Protein AF-C4R3U8-F1 (afdb_monomer_lite)

Radius of gyration: 67.61 Å; chains: 1; bounding box: 142×68×161 Å

pLDDT: mean 70.87, std 18.71, range [30.61, 97.06]

Structure (mmCIF, N/CA/C/O backbone):
data_AF-C4R3U8-F1
#
_entry.id   AF-C4R3U8-F1
#
loop_
_atom_site.group_PDB
_atom_site.id
_atom_site.type_symbol
_atom_site.label_atom_id
_atom_site.label_alt_id
_atom_site.label_comp_id
_atom_site.label_asym_id
_atom_site.label_entity_id
_atom_site.label_seq_id
_atom_site.pdbx_PDB_ins_code
_atom_site.Cartn_x
_atom_site.Cartn_y
_atom_site.Cartn_z
_atom_site.occupancy
_atom_site.B_iso_or_equiv
_atom_site.auth_seq_id
_atom_site.auth_comp_id
_atom_site.auth_asym_id
_atom_site.auth_atom_id
_atom_site.pdbx_PDB_model_num
ATOM 1 N N . MET A 1 1 ? 62.841 -43.509 -71.699 1.00 41.62 1 MET A N 1
ATOM 2 C CA . MET A 1 1 ? 63.992 -44.029 -70.934 1.00 41.62 1 MET A CA 1
ATOM 3 C C . MET A 1 1 ? 65.159 -44.192 -71.888 1.00 41.62 1 MET A C 1
ATOM 5 O O . MET A 1 1 ? 65.120 -45.089 -72.716 1.00 41.62 1 MET A O 1
ATOM 9 N N . ALA A 1 2 ? 66.148 -43.309 -71.801 1.00 34.25 2 ALA A N 1
ATOM 10 C CA . ALA A 1 2 ? 67.485 -43.534 -72.336 1.00 34.25 2 ALA A CA 1
ATOM 11 C C . ALA A 1 2 ? 68.448 -42.704 -71.480 1.00 34.25 2 ALA A C 1
ATOM 13 O O . ALA A 1 2 ? 68.426 -41.478 -71.495 1.00 34.25 2 ALA A O 1
ATOM 14 N N . THR A 1 3 ? 69.179 -43.416 -70.637 1.00 34.53 3 THR A N 1
ATOM 15 C CA . THR A 1 3 ? 70.306 -42.969 -69.819 1.00 34.53 3 THR A CA 1
ATOM 16 C C . THR A 1 3 ? 71.613 -43.086 -70.606 1.00 34.53 3 THR A C 1
ATOM 18 O O . THR A 1 3 ? 71.672 -43.848 -71.570 1.00 34.53 3 THR A O 1
ATOM 21 N N . THR A 1 4 ? 72.668 -42.469 -70.054 1.00 35.59 4 THR A N 1
ATOM 22 C CA . THR A 1 4 ? 74.114 -42.593 -70.371 1.00 35.59 4 THR A CA 1
ATOM 23 C C . THR A 1 4 ? 74.606 -41.670 -71.496 1.00 35.59 4 THR A C 1
ATOM 25 O O . THR A 1 4 ? 73.905 -41.470 -72.474 1.00 35.59 4 THR A O 1
ATOM 28 N N . SER A 1 5 ? 75.783 -41.044 -71.444 1.00 35.03 5 SER A N 1
ATOM 29 C CA . SER A 1 5 ? 76.881 -41.080 -70.475 1.00 35.03 5 SER A CA 1
ATOM 30 C C . SER A 1 5 ? 77.767 -39.848 -70.689 1.00 35.03 5 SER A C 1
ATOM 32 O O . SER A 1 5 ? 77.961 -39.396 -71.813 1.00 35.03 5 SER A O 1
ATOM 34 N N . SER A 1 6 ? 78.325 -39.349 -69.596 1.00 40.28 6 SER A N 1
ATOM 35 C CA . SER A 1 6 ? 79.373 -38.335 -69.510 1.00 40.28 6 SER A CA 1
ATOM 36 C C . SER A 1 6 ? 80.712 -38.821 -70.070 1.00 40.28 6 SER A C 1
ATOM 38 O O . SER A 1 6 ? 81.136 -39.922 -69.716 1.00 40.28 6 SER A O 1
ATOM 40 N N . VAL A 1 7 ? 81.436 -37.960 -70.791 1.00 39.34 7 VAL A N 1
ATOM 41 C CA . VAL A 1 7 ? 82.908 -37.962 -70.808 1.00 39.34 7 VAL A CA 1
ATOM 42 C C . VAL A 1 7 ? 83.394 -36.511 -70.805 1.00 39.34 7 VAL A C 1
ATOM 44 O O . VAL A 1 7 ? 83.085 -35.742 -71.709 1.00 39.34 7 VAL A O 1
ATOM 47 N N . ASN A 1 8 ? 84.133 -36.167 -69.752 1.00 39.25 8 ASN A N 1
ATOM 48 C CA . ASN A 1 8 ? 84.931 -34.958 -69.613 1.00 39.25 8 ASN A CA 1
ATOM 49 C C . ASN A 1 8 ? 86.355 -35.283 -70.094 1.00 39.25 8 ASN A C 1
ATOM 51 O O . ASN A 1 8 ? 86.907 -36.295 -69.658 1.00 39.25 8 ASN A O 1
ATOM 55 N N . ILE A 1 9 ? 86.934 -34.459 -70.967 1.00 39.69 9 ILE A N 1
ATOM 56 C CA . ILE A 1 9 ? 88.374 -34.454 -71.253 1.00 39.69 9 ILE A CA 1
ATOM 57 C C . ILE A 1 9 ? 88.804 -32.992 -71.323 1.00 39.69 9 ILE A C 1
ATOM 59 O O . ILE A 1 9 ? 88.655 -32.327 -72.346 1.00 39.69 9 ILE A O 1
ATOM 63 N N . ASP A 1 10 ? 89.327 -32.521 -70.197 1.00 36.12 10 ASP A N 1
ATOM 64 C CA . ASP A 1 10 ? 90.256 -31.405 -70.145 1.00 36.12 10 ASP A CA 1
ATOM 65 C C . ASP A 1 10 ? 91.509 -31.697 -70.985 1.00 36.12 10 ASP A C 1
ATOM 67 O O . ASP A 1 10 ? 91.973 -32.834 -71.095 1.00 36.12 10 ASP A O 1
ATOM 71 N N . SER A 1 11 ? 92.118 -30.608 -71.447 1.00 36.16 11 SER A N 1
ATOM 72 C CA . SER A 1 11 ? 93.457 -30.510 -72.029 1.00 36.16 11 SER A CA 1
ATOM 73 C C . SER A 1 11 ? 93.562 -30.830 -73.523 1.00 36.16 11 SER A C 1
ATOM 75 O O . SER A 1 11 ? 93.749 -31.973 -73.935 1.00 36.16 11 SER A O 1
ATOM 77 N N . LEU A 1 12 ? 93.565 -29.773 -74.334 1.00 33.56 12 LEU A N 1
ATOM 78 C CA . LEU A 1 12 ? 94.610 -29.570 -75.335 1.00 33.56 12 LEU A CA 1
ATOM 79 C C . LEU A 1 12 ? 94.581 -28.118 -75.827 1.00 33.56 12 LEU A C 1
ATOM 81 O O . LEU A 1 12 ? 93.551 -27.646 -76.294 1.00 33.56 12 LEU A O 1
ATOM 85 N N . LEU A 1 13 ? 95.761 -27.494 -75.769 1.00 38.50 13 LEU A N 1
ATOM 86 C CA . LEU A 1 13 ? 96.150 -26.189 -76.321 1.00 38.50 13 LEU A CA 1
ATOM 87 C C . LEU A 1 13 ? 95.981 -24.978 -75.389 1.00 38.50 13 LEU A C 1
ATOM 89 O O . LEU A 1 13 ? 95.091 -24.145 -75.524 1.00 38.50 13 LEU A O 1
ATOM 93 N N . ALA A 1 14 ? 96.936 -24.903 -74.458 1.00 38.41 14 ALA A N 1
ATOM 94 C CA . ALA A 1 14 ? 97.577 -23.649 -74.085 1.00 38.41 14 ALA A CA 1
ATOM 95 C C . ALA A 1 14 ? 98.436 -23.107 -75.251 1.00 38.41 14 ALA A C 1
ATOM 97 O O . ALA A 1 14 ? 98.729 -23.840 -76.196 1.00 38.41 14 ALA A O 1
ATOM 98 N N . ASP A 1 15 ? 98.872 -21.860 -75.076 1.00 35.16 15 ASP A N 1
ATOM 99 C CA . ASP A 1 15 ? 99.790 -21.053 -75.890 1.00 35.16 15 ASP A CA 1
ATOM 100 C C . ASP A 1 15 ? 99.149 -20.236 -77.023 1.00 35.16 15 ASP A C 1
ATOM 102 O O . ASP A 1 15 ? 99.144 -20.620 -78.185 1.00 35.16 15 ASP A O 1
ATOM 106 N N . ASP A 1 16 ? 98.696 -19.028 -76.678 1.00 37.66 16 ASP A N 1
ATOM 107 C CA . ASP A 1 16 ? 99.448 -17.864 -77.152 1.00 37.66 16 ASP A CA 1
ATOM 108 C C . ASP A 1 16 ? 99.360 -16.704 -76.153 1.00 37.66 16 ASP A C 1
ATOM 110 O O . ASP A 1 16 ? 98.291 -16.224 -75.772 1.00 37.66 16 ASP A O 1
ATOM 114 N N . GLN A 1 17 ? 100.537 -16.293 -75.689 1.00 37.50 17 GLN A N 1
ATOM 115 C CA . GLN A 1 17 ? 100.751 -15.126 -74.852 1.00 37.50 17 GLN A CA 1
ATOM 116 C C . GLN A 1 17 ? 100.665 -13.862 -75.711 1.00 37.50 17 GLN A C 1
ATOM 118 O O . GLN A 1 17 ? 101.492 -13.671 -76.596 1.00 37.50 17 GLN A O 1
ATOM 123 N N . PHE A 1 18 ? 99.761 -12.947 -75.370 1.00 32.16 18 PHE A N 1
ATOM 124 C CA . PHE A 1 18 ? 99.996 -11.515 -75.559 1.00 32.16 18 PHE A CA 1
ATOM 125 C C . PHE A 1 18 ? 99.552 -10.783 -74.296 1.00 32.16 18 PHE A C 1
ATOM 127 O O . PHE A 1 18 ? 98.372 -10.545 -74.055 1.00 32.16 18 PHE A O 1
ATOM 134 N N . ASN A 1 19 ? 100.543 -10.486 -73.464 1.00 34.97 19 ASN A N 1
ATOM 135 C CA . ASN A 1 19 ? 100.462 -9.531 -72.378 1.00 34.97 19 ASN A CA 1
ATOM 136 C C . ASN A 1 19 ? 101.182 -8.272 -72.858 1.00 34.97 19 ASN A C 1
ATOM 138 O O . ASN A 1 19 ? 102.397 -8.319 -73.010 1.00 34.97 19 ASN A O 1
ATOM 142 N N . ASP A 1 20 ? 100.448 -7.181 -73.050 1.00 37.97 20 ASP A N 1
ATOM 143 C CA . ASP A 1 20 ? 100.976 -5.841 -72.821 1.00 37.97 20 ASP A CA 1
ATOM 144 C C . ASP A 1 20 ? 99.889 -5.009 -72.140 1.00 37.97 20 ASP A C 1
ATOM 146 O O . ASP A 1 20 ? 98.759 -4.864 -72.606 1.00 37.97 20 ASP A O 1
ATOM 150 N N . GLN A 1 21 ? 100.256 -4.556 -70.951 1.00 39.41 21 GLN A N 1
ATOM 151 C CA . GLN A 1 21 ? 99.489 -3.725 -70.045 1.00 39.41 21 GLN A CA 1
ATOM 152 C C . GLN A 1 21 ? 99.435 -2.296 -70.596 1.00 39.41 21 GLN A C 1
ATOM 154 O O . GLN A 1 21 ? 100.477 -1.784 -70.989 1.00 39.41 21 GLN A O 1
ATOM 159 N N . GLN A 1 22 ? 98.281 -1.628 -70.522 1.00 37.91 22 GLN A N 1
ATOM 160 C CA . GLN A 1 22 ? 98.082 -0.412 -69.710 1.00 37.91 22 GLN A CA 1
ATOM 161 C C . GLN A 1 22 ? 96.781 0.326 -70.063 1.00 37.91 22 GLN A C 1
ATOM 163 O O . GLN A 1 22 ? 96.471 0.541 -71.226 1.00 37.91 22 GLN A O 1
ATOM 168 N N . GLU A 1 23 ? 96.107 0.745 -68.987 1.00 41.28 23 GLU A N 1
ATOM 169 C CA . GLU A 1 23 ? 95.199 1.894 -68.867 1.00 41.28 23 GLU A CA 1
ATOM 170 C C . GLU A 1 23 ? 93.898 1.888 -69.681 1.00 41.28 23 GLU A C 1
ATOM 172 O O . GLU A 1 23 ? 93.876 2.204 -70.860 1.00 41.28 23 GLU A O 1
ATOM 177 N N . ASN A 1 24 ? 92.785 1.633 -68.982 1.00 38.44 24 ASN A N 1
ATOM 178 C CA . ASN A 1 24 ? 91.665 2.579 -68.921 1.00 38.44 24 ASN A CA 1
ATOM 179 C C . ASN A 1 24 ? 90.916 2.372 -67.597 1.00 38.44 24 ASN A C 1
ATOM 181 O O . ASN A 1 24 ? 90.266 1.352 -67.372 1.00 38.44 24 ASN A O 1
ATOM 185 N N . GLN A 1 25 ? 91.092 3.334 -66.690 1.00 45.28 25 GLN A N 1
ATOM 186 C CA . GLN A 1 25 ? 90.099 3.651 -65.673 1.00 45.28 25 GLN A CA 1
ATOM 187 C C . GLN A 1 25 ? 88.975 4.376 -66.409 1.00 45.28 25 GLN A C 1
ATOM 189 O O . GLN A 1 25 ? 89.149 5.544 -66.730 1.00 45.28 25 GLN A O 1
ATOM 194 N N . ASP A 1 26 ? 87.865 3.698 -66.676 1.00 39.94 26 ASP A N 1
ATOM 195 C CA . ASP A 1 26 ? 86.627 4.365 -67.064 1.00 39.94 26 ASP A CA 1
ATOM 196 C C . ASP A 1 26 ? 85.514 3.891 -66.135 1.00 39.94 26 ASP A C 1
ATOM 198 O O . ASP A 1 26 ? 85.378 2.711 -65.820 1.00 39.94 26 ASP A O 1
ATOM 202 N N . GLU A 1 27 ? 84.800 4.885 -65.635 1.00 41.03 27 GLU A N 1
ATOM 203 C CA . GLU A 1 27 ? 83.782 4.852 -64.604 1.00 41.03 27 GLU A CA 1
ATOM 204 C C . GLU A 1 27 ? 82.671 3.846 -64.935 1.00 41.03 27 GLU A C 1
ATOM 206 O O . GLU A 1 27 ? 82.080 3.894 -66.018 1.00 41.03 27 GLU A O 1
ATOM 211 N N . ASP A 1 28 ? 82.347 2.970 -63.976 1.00 40.12 28 ASP A N 1
ATOM 212 C CA . ASP A 1 28 ? 81.121 2.173 -63.987 1.00 40.12 28 ASP A CA 1
ATOM 213 C C . ASP A 1 28 ? 79.920 3.131 -64.052 1.00 40.12 28 ASP A C 1
ATOM 215 O O . ASP A 1 28 ? 79.439 3.664 -63.050 1.00 40.12 28 ASP A O 1
ATOM 219 N N . SER A 1 29 ? 79.457 3.391 -65.273 1.00 42.81 29 SER A N 1
ATOM 220 C CA . SER A 1 29 ? 78.199 4.072 -65.553 1.00 42.81 29 SER A CA 1
ATOM 221 C C . SER A 1 29 ? 77.067 3.106 -65.217 1.00 42.81 29 SER A C 1
ATOM 223 O O . SER A 1 29 ? 76.564 2.394 -66.086 1.00 42.81 29 SER A O 1
ATOM 225 N N . ASP A 1 30 ? 76.709 3.050 -63.937 1.00 49.75 30 ASP A N 1
ATOM 226 C CA . ASP A 1 30 ? 75.589 2.266 -63.423 1.00 49.75 30 ASP A CA 1
ATOM 227 C C . ASP A 1 30 ? 74.284 2.873 -63.979 1.00 49.75 30 ASP A C 1
ATOM 229 O O . ASP A 1 30 ? 73.741 3.852 -63.460 1.00 49.75 30 ASP A O 1
ATOM 233 N N . PHE A 1 31 ? 73.821 2.370 -65.127 1.00 52.84 31 PHE A N 1
ATOM 234 C CA . PHE A 1 31 ? 72.539 2.775 -65.702 1.00 52.84 31 PHE A CA 1
ATOM 235 C C . PHE A 1 31 ? 71.411 2.204 -64.830 1.00 52.84 31 PHE A C 1
ATOM 237 O O . PHE A 1 31 ? 71.326 0.982 -64.686 1.00 52.84 31 PHE A O 1
ATOM 244 N N . PRO A 1 32 ? 70.521 3.040 -64.263 1.00 60.41 32 PRO A N 1
ATOM 245 C CA . PRO A 1 32 ? 69.442 2.541 -63.425 1.00 60.41 32 PRO A CA 1
ATOM 246 C C . PRO A 1 32 ? 68.474 1.702 -64.267 1.00 60.41 32 PRO A C 1
ATOM 248 O O . PRO A 1 32 ? 68.020 2.131 -65.330 1.00 60.41 32 PRO A O 1
ATOM 251 N N . PHE A 1 33 ? 68.163 0.495 -63.791 1.00 57.50 33 PHE A N 1
ATOM 252 C CA . PHE A 1 33 ? 67.152 -0.368 -64.398 1.00 57.50 33 PHE A CA 1
ATOM 253 C C . PHE A 1 33 ? 65.796 0.349 -64.440 1.00 57.50 33 PHE A C 1
ATOM 255 O O . PHE A 1 33 ? 65.419 1.033 -63.489 1.00 57.50 33 PHE A O 1
ATOM 262 N N . THR A 1 34 ? 65.047 0.175 -65.532 1.00 58.94 34 THR A N 1
ATOM 263 C CA . THR A 1 34 ? 63.685 0.708 -65.662 1.00 58.94 34 THR A CA 1
ATOM 264 C C . THR A 1 34 ? 62.799 0.130 -64.559 1.00 58.94 34 THR A C 1
ATOM 266 O O . THR A 1 34 ? 62.612 -1.086 -64.485 1.00 58.94 34 THR A O 1
ATOM 269 N N . GLN A 1 35 ? 62.282 0.994 -63.688 1.00 65.12 35 GLN A N 1
ATOM 270 C CA . GLN A 1 35 ? 61.431 0.619 -62.565 1.00 65.12 35 GLN A CA 1
ATOM 271 C C . GLN A 1 35 ? 59.968 0.589 -63.017 1.00 65.12 35 GLN A C 1
ATOM 273 O O . GLN A 1 35 ? 59.463 1.587 -63.520 1.00 65.12 35 GLN A O 1
ATOM 278 N N . HIS A 1 36 ? 59.296 -0.549 -62.830 1.00 66.88 36 HIS A N 1
ATOM 279 C CA . HIS A 1 36 ? 57.867 -0.680 -63.117 1.00 66.88 36 HIS A CA 1
ATOM 280 C C . HIS A 1 36 ? 57.039 0.233 -62.202 1.00 66.88 36 HIS A C 1
ATOM 282 O O . HIS A 1 36 ? 57.221 0.233 -60.980 1.00 66.88 36 HIS A O 1
ATOM 288 N N . MET A 1 37 ? 56.116 0.987 -62.789 1.00 72.62 37 MET A N 1
ATOM 289 C CA . MET A 1 37 ? 55.227 1.917 -62.107 1.00 72.62 37 MET A CA 1
ATOM 290 C C . MET A 1 37 ? 54.087 1.162 -61.412 1.00 72.62 37 MET A C 1
ATOM 292 O O . MET A 1 37 ? 53.119 0.735 -62.037 1.00 72.62 37 MET A O 1
ATOM 296 N N . THR A 1 38 ? 54.202 0.972 -60.097 1.00 77.75 38 THR A N 1
ATOM 297 C CA . THR A 1 38 ? 53.097 0.504 -59.245 1.00 77.75 38 THR A CA 1
ATOM 298 C C . THR A 1 38 ? 52.370 1.691 -58.619 1.00 77.75 38 THR A C 1
ATOM 300 O O . THR A 1 38 ? 52.972 2.742 -58.412 1.00 77.75 38 THR A O 1
ATOM 303 N N . LYS A 1 39 ? 51.088 1.522 -58.270 1.00 74.19 39 LYS A N 1
ATOM 304 C CA . LYS A 1 39 ? 50.267 2.587 -57.670 1.00 74.19 39 LYS A CA 1
ATOM 305 C C . LYS A 1 39 ? 50.909 3.218 -56.430 1.00 74.19 39 LYS A C 1
ATOM 307 O O . LYS A 1 39 ? 51.066 4.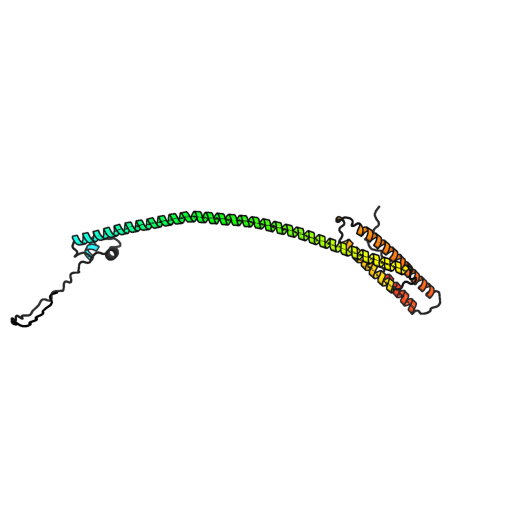428 -56.378 1.00 74.19 39 LYS A O 1
ATOM 312 N N . ASP A 1 40 ? 51.341 2.396 -55.476 1.00 78.88 40 ASP A N 1
ATOM 313 C CA . ASP A 1 40 ? 51.934 2.885 -54.224 1.00 78.88 40 ASP A CA 1
ATOM 314 C C . ASP A 1 40 ? 53.247 3.652 -54.457 1.00 78.88 40 ASP A C 1
ATOM 316 O O . ASP A 1 40 ? 53.570 4.591 -53.732 1.00 78.88 40 ASP A O 1
ATOM 320 N N . LEU A 1 41 ? 54.016 3.248 -55.474 1.00 79.62 41 LEU A N 1
ATOM 321 C CA . LEU A 1 41 ? 55.251 3.924 -55.857 1.00 79.62 41 LEU A CA 1
ATOM 322 C C . LEU A 1 41 ? 54.956 5.248 -56.566 1.00 79.62 41 LEU A C 1
ATOM 324 O O . LEU A 1 41 ? 55.624 6.241 -56.291 1.00 79.62 41 LEU A O 1
ATOM 328 N N . PHE A 1 42 ? 53.954 5.257 -57.444 1.00 81.81 42 PHE A N 1
ATOM 329 C CA . PHE A 1 42 ? 53.511 6.445 -58.157 1.00 81.81 42 PHE A CA 1
ATOM 330 C C . PHE A 1 42 ? 52.975 7.502 -57.188 1.00 81.81 42 PHE A C 1
ATOM 332 O O . PHE A 1 42 ? 53.437 8.636 -57.230 1.00 81.81 42 PHE A O 1
ATOM 339 N N . ASP A 1 43 ? 52.098 7.125 -56.253 1.00 81.94 43 ASP A N 1
ATOM 340 C CA . ASP A 1 43 ? 51.555 8.035 -55.234 1.00 81.94 43 ASP A CA 1
ATOM 341 C C . ASP A 1 43 ? 52.683 8.635 -54.372 1.00 81.94 43 ASP A C 1
ATOM 343 O O . ASP A 1 43 ? 52.740 9.843 -54.152 1.00 81.94 43 ASP A O 1
ATOM 347 N N . TYR A 1 44 ? 53.661 7.816 -53.970 1.00 82.88 44 TYR A N 1
ATOM 348 C CA . TYR A 1 44 ? 54.834 8.281 -53.226 1.00 82.88 44 TYR A CA 1
ATOM 349 C C . TYR A 1 44 ? 55.718 9.253 -54.027 1.00 82.88 44 TYR A C 1
ATOM 351 O O . TYR A 1 44 ? 56.242 10.219 -53.474 1.00 82.88 44 TYR A O 1
ATOM 359 N N . GLN A 1 45 ? 55.906 9.010 -55.325 1.00 82.62 45 GLN A N 1
ATOM 360 C CA . GLN A 1 45 ? 56.689 9.885 -56.202 1.00 82.62 45 GLN A CA 1
ATOM 361 C C . GLN A 1 45 ? 55.963 11.199 -56.501 1.00 82.62 45 GLN A C 1
ATOM 363 O O . GLN A 1 45 ? 56.601 12.249 -56.547 1.00 82.62 45 GLN A O 1
ATOM 368 N N . VAL A 1 46 ? 54.640 11.154 -56.661 1.00 83.19 46 VAL A N 1
ATOM 369 C CA . VAL A 1 46 ? 53.786 12.340 -56.788 1.00 83.19 46 VAL A CA 1
ATOM 370 C C . VAL A 1 46 ? 53.905 13.203 -55.532 1.00 83.19 46 VAL A C 1
ATOM 372 O O . VAL A 1 46 ? 54.202 14.390 -55.651 1.00 83.19 46 VAL A O 1
ATOM 375 N N . ASP A 1 47 ? 53.796 12.606 -54.342 1.00 83.00 47 ASP A N 1
ATOM 376 C CA . ASP A 1 47 ? 53.933 13.317 -53.066 1.00 83.00 47 ASP A CA 1
ATOM 377 C C . ASP A 1 47 ? 55.303 14.003 -52.915 1.00 83.00 47 ASP A C 1
ATOM 379 O O . ASP A 1 47 ? 55.391 15.108 -52.374 1.00 83.00 47 ASP A O 1
ATOM 383 N N . GLN A 1 48 ? 56.386 13.374 -53.387 1.00 80.69 48 GLN A N 1
ATOM 384 C CA . GLN A 1 48 ? 57.720 13.989 -53.371 1.00 80.69 48 GLN A CA 1
ATOM 385 C C . GLN A 1 48 ? 57.816 15.187 -54.315 1.00 80.69 48 GLN A C 1
ATOM 387 O O . GLN A 1 48 ? 58.302 16.246 -53.921 1.00 80.69 48 GLN A O 1
ATOM 392 N N . VAL A 1 49 ? 57.317 15.041 -55.541 1.00 81.56 49 VAL A N 1
ATOM 393 C CA . VAL A 1 49 ? 57.336 16.105 -56.551 1.00 81.56 49 VAL A CA 1
ATOM 394 C C . VAL A 1 49 ? 56.485 17.295 -56.107 1.00 81.56 49 VAL A C 1
ATOM 396 O O . VAL A 1 49 ? 56.887 18.445 -56.278 1.00 81.56 49 VAL A O 1
ATOM 399 N N . GLU A 1 50 ? 55.334 17.044 -55.484 1.00 82.19 50 GLU A N 1
ATOM 400 C CA . GLU A 1 50 ? 54.491 18.102 -54.928 1.00 82.19 50 GLU A CA 1
ATOM 401 C C . GLU A 1 50 ? 55.167 18.829 -53.760 1.00 82.19 50 GLU A C 1
ATOM 403 O O . GLU A 1 50 ? 55.058 20.051 -53.659 1.00 82.19 50 GLU A O 1
ATOM 408 N N . GLN A 1 51 ? 55.905 18.121 -52.900 1.00 80.00 51 GLN A N 1
ATOM 409 C CA . GLN A 1 51 ? 56.668 18.743 -51.812 1.00 80.00 51 GLN A CA 1
ATOM 410 C C . GLN A 1 51 ? 57.826 19.609 -52.322 1.00 80.00 51 GLN A C 1
ATOM 412 O O . GLN A 1 51 ? 58.117 20.647 -51.726 1.00 80.00 51 GLN A O 1
ATOM 417 N N . GLU A 1 52 ? 58.471 19.209 -53.418 1.00 78.81 52 GLU A N 1
ATOM 418 C CA . GLU A 1 52 ? 59.561 19.968 -54.039 1.00 78.81 52 GLU A CA 1
ATOM 419 C C . GLU A 1 52 ? 59.070 21.189 -54.831 1.00 78.81 52 GLU A C 1
ATOM 421 O O . GLU A 1 52 ? 59.809 22.165 -54.971 1.00 78.81 52 GLU A O 1
ATOM 426 N N . ASN A 1 53 ? 57.825 21.168 -55.313 1.00 81.19 53 ASN A N 1
ATOM 427 C CA . ASN A 1 53 ? 57.260 22.202 -56.180 1.00 81.19 53 ASN A CA 1
ATOM 428 C C . ASN A 1 53 ? 56.133 23.013 -55.511 1.00 81.19 53 ASN A C 1
ATOM 430 O O . ASN A 1 53 ? 55.070 23.238 -56.094 1.00 81.19 53 ASN A O 1
ATOM 434 N N . ASP A 1 54 ? 56.354 23.446 -54.263 1.00 78.00 54 ASP A N 1
ATOM 435 C CA . ASP A 1 54 ? 55.442 24.310 -53.489 1.00 78.00 54 ASP A CA 1
ATOM 436 C C . ASP A 1 54 ? 53.970 23.817 -53.468 1.00 78.00 54 ASP A C 1
ATOM 438 O O . ASP A 1 54 ? 53.021 24.609 -53.478 1.00 78.00 54 ASP A O 1
ATOM 442 N N . GLY A 1 55 ? 53.759 22.498 -53.449 1.00 75.75 55 GLY A N 1
ATOM 443 C CA . GLY A 1 55 ? 52.440 21.859 -53.411 1.00 75.75 55 GLY A CA 1
ATOM 444 C C . GLY A 1 55 ? 51.707 21.815 -54.754 1.00 75.75 55 GLY A C 1
ATOM 445 O O . GLY A 1 55 ? 50.483 21.672 -54.770 1.00 75.75 55 GLY A O 1
ATOM 446 N N . LYS A 1 56 ? 52.407 21.988 -55.882 1.00 80.12 56 LYS A N 1
ATOM 447 C CA . LYS A 1 56 ? 51.836 21.830 -57.225 1.00 80.12 56 LYS A CA 1
ATOM 448 C C . LYS A 1 56 ? 52.438 20.630 -57.933 1.00 80.12 56 LYS A C 1
ATOM 450 O O . LYS A 1 56 ? 53.647 20.550 -58.115 1.00 80.12 56 LYS A O 1
ATOM 455 N N . PHE A 1 57 ? 51.570 19.751 -58.416 1.00 83.25 57 PHE A N 1
ATOM 456 C CA . PHE A 1 57 ? 51.981 18.641 -59.257 1.00 83.25 57 PHE A CA 1
ATOM 457 C C . PHE A 1 57 ? 52.575 19.133 -60.583 1.00 83.25 57 PHE A C 1
ATOM 459 O O . PHE A 1 57 ? 51.931 19.889 -61.316 1.00 83.25 57 PHE A O 1
ATOM 466 N N . ASP A 1 58 ? 53.784 18.671 -60.898 1.00 82.19 58 ASP A N 1
ATOM 467 C CA . ASP A 1 58 ? 54.433 18.885 -62.189 1.00 82.19 58 ASP A CA 1
ATOM 468 C C . ASP A 1 58 ? 54.832 17.543 -62.803 1.00 82.19 58 ASP A C 1
ATOM 470 O O . ASP A 1 58 ? 55.742 16.852 -62.337 1.00 82.19 58 ASP A O 1
ATOM 474 N N . ALA A 1 59 ? 54.117 17.181 -63.866 1.00 80.81 59 ALA A N 1
ATOM 475 C CA . ALA A 1 59 ? 54.323 15.932 -64.580 1.00 80.81 59 ALA A CA 1
ATOM 476 C C . ALA A 1 59 ? 55.712 15.871 -65.229 1.00 80.81 59 ALA A C 1
ATOM 478 O O . ALA A 1 59 ? 56.326 14.807 -65.246 1.00 80.81 59 ALA A O 1
ATOM 479 N N . ASP A 1 60 ? 56.233 16.998 -65.720 1.00 80.19 60 ASP A N 1
ATOM 480 C CA . ASP A 1 60 ? 57.524 17.021 -66.406 1.00 80.19 60 ASP A CA 1
ATOM 481 C C . ASP A 1 60 ? 58.663 16.759 -65.411 1.00 80.19 60 ASP A C 1
ATOM 483 O O . ASP A 1 60 ? 59.598 16.012 -65.713 1.00 80.19 60 ASP A O 1
ATOM 487 N N . LEU A 1 61 ? 58.550 17.302 -64.193 1.00 80.19 61 LEU A N 1
ATOM 488 C CA . LEU A 1 61 ? 59.497 17.064 -63.104 1.00 80.19 61 LEU A CA 1
ATOM 489 C C . LEU A 1 61 ? 59.462 15.603 -62.627 1.00 80.19 61 LEU A C 1
ATOM 491 O O . LEU A 1 61 ? 60.518 14.984 -62.479 1.00 80.19 61 LEU A O 1
ATOM 495 N N . LEU A 1 62 ? 58.265 15.026 -62.475 1.00 82.56 62 LEU A N 1
ATOM 496 C CA . LEU A 1 62 ? 58.091 13.623 -62.086 1.00 82.56 62 LEU A CA 1
ATOM 497 C C . LEU A 1 62 ? 58.720 12.666 -63.103 1.00 82.56 62 LEU A C 1
ATOM 499 O O . LEU A 1 62 ? 59.474 11.759 -62.733 1.00 82.56 62 LEU A O 1
ATOM 503 N N . LEU A 1 63 ? 58.438 12.887 -64.389 1.00 79.94 63 LEU A N 1
ATOM 504 C CA . LEU A 1 63 ? 58.973 12.070 -65.476 1.00 79.94 63 LEU A CA 1
ATOM 505 C C . LEU A 1 63 ? 60.491 12.218 -65.593 1.00 79.94 63 LEU A C 1
ATOM 507 O O . LEU A 1 63 ? 61.191 11.231 -65.826 1.00 79.94 63 LEU A O 1
ATOM 511 N N . TYR A 1 64 ? 61.014 13.428 -65.386 1.00 79.12 64 TYR A N 1
ATOM 512 C CA . TYR A 1 64 ? 62.448 13.694 -65.425 1.00 79.12 64 TYR A CA 1
ATOM 513 C C . TYR A 1 64 ? 63.215 13.039 -64.268 1.00 79.12 64 TYR A C 1
ATOM 515 O O . TYR A 1 64 ? 64.326 12.554 -64.481 1.00 79.12 64 TYR A O 1
ATOM 523 N N . GLN A 1 65 ? 62.653 13.015 -63.059 1.00 75.88 65 GLN A N 1
ATOM 524 C CA . GLN A 1 65 ? 63.320 12.455 -61.880 1.00 75.88 65 GLN A CA 1
ATOM 525 C C . GLN A 1 65 ? 63.254 10.925 -61.832 1.00 75.88 65 GLN A C 1
ATOM 527 O O . GLN A 1 65 ? 64.256 10.284 -61.519 1.00 75.88 65 GLN A O 1
ATOM 532 N N . ASN A 1 66 ? 62.103 10.336 -62.165 1.00 73.44 66 ASN A N 1
ATOM 533 C CA . ASN A 1 66 ? 61.843 8.919 -61.896 1.00 73.44 66 ASN A CA 1
ATOM 534 C C . ASN A 1 66 ? 61.815 8.042 -63.158 1.00 73.44 66 ASN A C 1
ATOM 536 O O . ASN A 1 66 ? 62.118 6.854 -63.080 1.00 73.44 66 ASN A O 1
ATOM 540 N N . TYR A 1 67 ? 61.516 8.613 -64.331 1.00 74.94 67 TYR A N 1
ATOM 541 C CA . TYR A 1 67 ? 61.234 7.843 -65.554 1.00 74.94 67 TYR A CA 1
ATOM 542 C C . TYR A 1 67 ? 62.073 8.260 -66.772 1.00 74.94 67 TYR A C 1
ATOM 544 O O . TYR A 1 67 ? 61.793 7.849 -67.898 1.00 74.94 67 TYR A O 1
ATOM 552 N N . ARG A 1 68 ? 63.158 9.020 -66.565 1.00 70.06 68 ARG A N 1
ATOM 553 C CA . ARG A 1 68 ? 64.003 9.607 -67.629 1.00 70.06 68 ARG A CA 1
ATOM 554 C C . ARG A 1 68 ? 64.543 8.608 -68.653 1.00 70.06 68 ARG A C 1
ATOM 556 O O . ARG A 1 68 ? 64.807 8.979 -69.794 1.00 70.06 68 ARG A O 1
ATOM 563 N N . PHE A 1 69 ? 64.770 7.369 -68.225 1.00 70.06 69 PHE A N 1
ATOM 564 C CA . PHE A 1 69 ? 65.385 6.310 -69.028 1.00 70.06 69 PHE A CA 1
ATOM 565 C C . PHE A 1 69 ? 64.382 5.243 -69.491 1.00 70.06 69 PHE A C 1
ATOM 567 O O . PHE A 1 69 ? 64.782 4.232 -70.064 1.00 70.06 69 PHE A O 1
ATOM 574 N N . MET A 1 70 ? 63.086 5.457 -69.249 1.00 75.31 70 MET A N 1
ATOM 575 C CA . MET A 1 70 ? 62.024 4.552 -69.670 1.00 75.31 70 MET A CA 1
ATOM 576 C C . MET A 1 70 ? 61.590 4.855 -71.108 1.00 75.31 70 MET A C 1
ATOM 578 O O . MET A 1 70 ? 61.522 6.012 -71.527 1.00 75.31 70 MET A O 1
ATOM 582 N N . MET A 1 71 ? 61.272 3.815 -71.881 1.00 80.00 71 MET A N 1
ATOM 583 C CA . MET A 1 71 ? 60.693 4.001 -73.210 1.00 80.00 71 MET A CA 1
ATOM 584 C C . MET A 1 71 ? 59.277 4.567 -73.081 1.00 80.00 71 MET A C 1
ATOM 586 O O . MET A 1 71 ? 58.478 4.094 -72.276 1.00 80.00 71 MET A O 1
ATOM 590 N N . LEU A 1 72 ? 58.941 5.547 -73.922 1.00 77.44 72 LEU A N 1
ATOM 591 C CA . LEU A 1 72 ? 57.634 6.215 -73.885 1.00 77.44 72 LEU A CA 1
ATOM 592 C C . LEU A 1 72 ? 56.460 5.242 -74.099 1.00 77.44 72 LEU A C 1
ATOM 594 O O . LEU A 1 72 ? 55.376 5.452 -73.563 1.00 77.44 72 LEU A O 1
ATOM 598 N N . GLU A 1 73 ? 56.677 4.180 -74.876 1.00 80.06 73 GLU A N 1
ATOM 599 C CA . GLU A 1 73 ? 55.674 3.139 -75.120 1.00 80.06 73 GLU A CA 1
ATOM 600 C C . GLU A 1 73 ? 55.383 2.318 -73.855 1.00 80.06 73 GLU A C 1
ATOM 602 O O . GLU A 1 73 ? 54.218 2.074 -73.543 1.00 80.06 73 GLU A O 1
ATOM 607 N N . ASP A 1 74 ? 56.425 1.966 -73.097 1.00 79.88 74 ASP A N 1
ATOM 608 C CA . ASP A 1 74 ? 56.294 1.220 -71.845 1.00 79.88 74 ASP A CA 1
ATOM 609 C C . ASP A 1 74 ? 55.675 2.104 -70.753 1.00 79.88 74 ASP A C 1
ATOM 611 O O . ASP A 1 74 ? 54.761 1.668 -70.061 1.00 79.88 74 ASP A O 1
ATOM 615 N N . LEU A 1 75 ? 56.074 3.380 -70.667 1.00 81.12 75 LEU A N 1
ATOM 616 C CA . LEU A 1 75 ? 55.475 4.350 -69.743 1.00 81.12 75 LEU A CA 1
ATOM 617 C C . LEU A 1 75 ? 53.983 4.567 -70.030 1.00 81.12 75 LEU A C 1
ATOM 619 O O . LEU A 1 75 ? 53.166 4.601 -69.114 1.00 81.12 75 LEU A O 1
ATOM 623 N N . ARG A 1 76 ? 53.608 4.700 -71.310 1.00 82.31 76 ARG A N 1
ATOM 624 C CA . ARG A 1 76 ? 52.201 4.842 -71.707 1.00 82.31 76 ARG A CA 1
ATOM 625 C C . ARG A 1 76 ? 51.392 3.615 -71.308 1.00 82.31 76 ARG A C 1
ATOM 627 O O . ARG A 1 76 ? 50.255 3.762 -70.870 1.00 82.31 76 ARG A O 1
ATOM 634 N N . LYS A 1 77 ? 51.960 2.423 -71.494 1.00 85.38 77 LYS A N 1
ATOM 635 C CA . LYS A 1 77 ? 51.306 1.173 -71.125 1.00 85.38 77 LYS A CA 1
ATOM 636 C C . LYS A 1 77 ? 51.122 1.075 -69.612 1.00 85.38 77 LYS A C 1
ATOM 638 O O . LYS A 1 77 ? 50.011 0.821 -69.176 1.00 85.38 77 LYS A O 1
ATOM 643 N N . GLU A 1 78 ? 52.160 1.349 -68.828 1.00 82.69 78 GLU A N 1
ATOM 644 C CA . GLU A 1 78 ? 52.076 1.283 -67.366 1.00 82.69 78 GLU A CA 1
ATOM 645 C C . GLU A 1 78 ? 51.137 2.345 -66.776 1.00 82.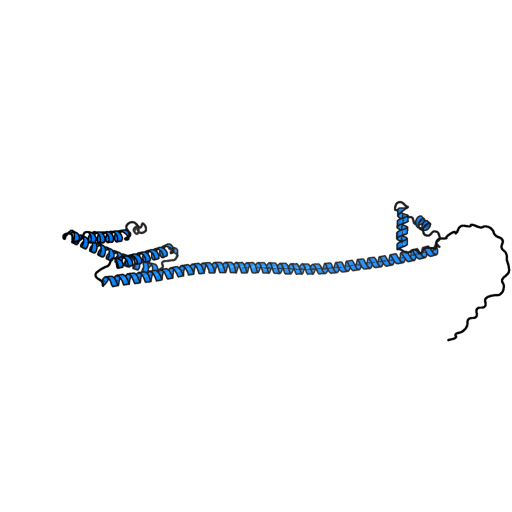69 78 GLU A C 1
ATOM 647 O O . GLU A 1 78 ? 50.391 2.052 -65.846 1.00 82.69 78 GLU A O 1
ATOM 652 N N . LEU A 1 79 ? 51.099 3.557 -67.345 1.00 82.12 79 LEU A N 1
ATOM 653 C CA . LEU A 1 79 ? 50.129 4.579 -66.941 1.00 82.12 79 LEU A CA 1
ATOM 654 C C . LEU A 1 79 ? 48.693 4.190 -67.319 1.00 82.12 79 LEU A C 1
ATOM 656 O O . LEU A 1 79 ? 47.765 4.484 -66.572 1.00 82.12 79 LEU A O 1
ATOM 660 N N . GLY A 1 80 ? 48.514 3.526 -68.465 1.00 85.81 80 GLY A N 1
ATOM 661 C CA . GLY A 1 80 ? 47.228 2.965 -68.880 1.00 85.81 80 GLY A CA 1
ATOM 662 C C . GLY A 1 80 ? 46.758 1.853 -67.943 1.00 85.81 80 GLY A C 1
ATOM 663 O O . GLY A 1 80 ? 45.641 1.914 -67.445 1.00 85.81 80 GLY A O 1
ATOM 664 N N . ASP A 1 81 ? 47.637 0.902 -67.623 1.00 86.44 81 ASP A N 1
ATOM 665 C CA . ASP A 1 81 ? 47.348 -0.191 -66.689 1.00 86.44 81 ASP A CA 1
ATOM 666 C C . ASP A 1 81 ? 47.018 0.348 -65.279 1.00 86.44 81 ASP A C 1
ATOM 668 O O . ASP A 1 81 ? 46.156 -0.194 -64.586 1.00 86.44 81 ASP A O 1
ATOM 672 N N . LEU A 1 82 ? 47.676 1.432 -64.846 1.00 86.06 82 LEU A N 1
ATOM 673 C CA . LEU A 1 82 ? 47.386 2.111 -63.579 1.00 86.06 82 LEU A CA 1
ATOM 674 C C . LEU A 1 82 ? 46.028 2.828 -63.597 1.00 86.06 82 LEU A C 1
ATOM 676 O O . LEU A 1 82 ? 45.308 2.802 -62.597 1.00 86.06 82 LEU A O 1
ATOM 680 N N . LEU A 1 83 ? 45.677 3.462 -64.718 1.00 88.00 83 LEU A N 1
ATOM 681 C CA . LEU A 1 83 ? 44.382 4.114 -64.898 1.00 88.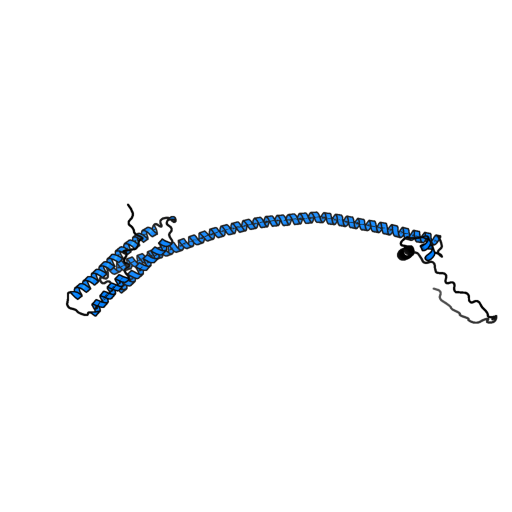00 83 LEU A CA 1
ATOM 682 C C . LEU A 1 83 ? 43.242 3.091 -64.853 1.00 88.00 83 LEU A C 1
ATOM 684 O O . LEU A 1 83 ? 42.282 3.296 -64.116 1.00 88.00 83 LEU A O 1
ATOM 688 N N . ASP A 1 84 ? 43.386 1.968 -65.556 1.00 89.00 84 ASP A N 1
ATOM 689 C CA . ASP A 1 84 ? 42.390 0.893 -65.558 1.00 89.00 84 ASP A CA 1
ATOM 690 C C . ASP A 1 84 ? 42.206 0.304 -64.145 1.00 89.00 84 ASP A C 1
ATOM 692 O O . ASP A 1 84 ? 41.082 0.098 -63.686 1.00 89.00 84 ASP A O 1
ATOM 696 N N . GLN A 1 85 ? 43.299 0.117 -63.392 1.00 87.81 85 GLN A N 1
ATOM 697 C CA . GLN A 1 85 ? 43.230 -0.302 -61.985 1.00 87.81 85 GLN A CA 1
ATOM 698 C C . GLN A 1 85 ? 42.513 0.718 -61.094 1.00 87.81 85 GLN A C 1
ATOM 700 O O . GLN A 1 85 ? 41.818 0.332 -60.150 1.00 87.81 85 GLN A O 1
ATOM 705 N N . LEU A 1 86 ? 42.702 2.015 -61.344 1.00 86.62 86 LEU A N 1
ATOM 706 C CA . LEU A 1 86 ? 42.028 3.068 -60.591 1.00 86.62 86 LEU A CA 1
ATOM 707 C C . LEU A 1 86 ? 40.528 3.098 -60.902 1.00 86.62 86 LEU A C 1
ATOM 709 O O . LEU A 1 86 ? 39.729 3.250 -59.977 1.00 86.62 86 LEU A O 1
ATOM 713 N N . ASP A 1 87 ? 40.152 2.915 -62.165 1.00 88.88 87 ASP A N 1
ATOM 714 C CA . ASP A 1 87 ? 38.756 2.847 -62.596 1.00 88.88 87 ASP A CA 1
ATOM 715 C C . ASP A 1 87 ? 38.039 1.640 -61.975 1.00 88.88 87 ASP A C 1
ATOM 717 O O . ASP A 1 87 ? 36.951 1.795 -61.412 1.00 88.88 87 ASP A O 1
ATOM 721 N N . ASP A 1 88 ? 38.675 0.465 -61.967 1.00 89.81 88 ASP A N 1
ATOM 722 C CA . ASP A 1 88 ? 38.144 -0.728 -61.298 1.00 89.81 88 ASP A CA 1
ATOM 723 C C . ASP A 1 88 ? 37.969 -0.497 -59.786 1.00 89.81 88 ASP A C 1
ATOM 725 O O . ASP A 1 88 ? 36.912 -0.783 -59.217 1.00 89.81 88 ASP A O 1
ATOM 729 N N . GLN A 1 89 ? 38.966 0.101 -59.125 1.00 87.12 89 GLN A N 1
ATOM 730 C CA . GLN A 1 89 ? 38.884 0.437 -57.699 1.00 87.12 89 GLN A CA 1
ATOM 731 C C . GLN A 1 89 ? 37.800 1.473 -57.393 1.00 87.12 89 GLN A C 1
ATOM 733 O O . GLN A 1 89 ? 37.162 1.403 -56.340 1.00 87.12 89 GLN A O 1
ATOM 738 N N . LEU A 1 90 ? 37.580 2.437 -58.286 1.00 90.62 90 LEU A N 1
ATOM 739 C CA . LEU A 1 90 ? 36.523 3.433 -58.151 1.00 90.62 90 LEU A CA 1
ATOM 740 C C . LEU A 1 90 ? 35.146 2.781 -58.281 1.00 90.62 90 LEU A C 1
ATOM 742 O O . LEU A 1 90 ? 34.252 3.077 -57.486 1.00 90.62 90 LEU A O 1
ATOM 746 N N . VAL A 1 91 ? 34.974 1.872 -59.240 1.00 90.38 91 VAL A N 1
ATOM 747 C CA . VAL A 1 91 ? 33.732 1.110 -59.407 1.00 90.38 91 VAL A CA 1
ATOM 748 C C . VAL A 1 91 ? 33.467 0.245 -58.177 1.00 90.38 91 VAL A C 1
ATOM 750 O O . VAL A 1 91 ? 32.354 0.264 -57.648 1.00 90.38 91 VAL A O 1
ATOM 753 N N . ASP A 1 92 ? 34.479 -0.449 -57.666 1.00 90.75 92 ASP A N 1
ATOM 754 C CA . ASP A 1 92 ? 34.363 -1.259 -56.453 1.00 90.75 92 ASP A CA 1
ATOM 755 C C . ASP A 1 92 ? 34.040 -0.417 -55.216 1.00 90.75 92 ASP A C 1
ATOM 757 O O . ASP A 1 92 ? 33.193 -0.805 -54.405 1.00 90.75 92 ASP A O 1
ATOM 761 N N . LEU A 1 93 ? 34.655 0.761 -55.085 1.00 91.44 93 LEU A N 1
ATOM 762 C CA . LEU A 1 93 ? 34.370 1.704 -54.008 1.00 91.44 93 LEU A CA 1
ATOM 763 C C . LEU A 1 93 ? 32.919 2.191 -54.066 1.00 91.44 93 LEU A C 1
ATOM 765 O O . LEU A 1 93 ? 32.208 2.110 -53.067 1.00 91.44 93 LEU A O 1
ATOM 769 N N . ILE A 1 94 ? 32.456 2.638 -55.235 1.00 90.69 94 ILE A N 1
ATOM 770 C CA . ILE A 1 94 ? 31.077 3.105 -55.422 1.00 90.69 94 ILE A CA 1
ATOM 771 C C . ILE A 1 94 ? 30.087 1.975 -55.149 1.00 90.69 94 ILE A C 1
ATOM 773 O O . ILE A 1 94 ? 29.070 2.186 -54.487 1.00 90.69 94 ILE A O 1
ATOM 777 N N . ASN A 1 95 ? 30.377 0.772 -55.636 1.00 91.00 95 ASN A N 1
ATOM 778 C CA . ASN A 1 95 ? 29.520 -0.383 -55.417 1.00 91.00 95 ASN A CA 1
ATOM 779 C C . ASN A 1 95 ? 29.439 -0.739 -53.931 1.00 91.00 95 ASN A C 1
ATOM 781 O O . ASN A 1 95 ? 28.342 -0.994 -53.432 1.00 91.00 95 ASN A O 1
ATOM 785 N N . ARG A 1 96 ? 30.564 -0.716 -53.208 1.00 92.19 96 ARG A N 1
ATOM 786 C CA . ARG A 1 96 ? 30.594 -0.946 -51.760 1.00 92.19 96 ARG A CA 1
ATOM 787 C C . ARG A 1 96 ? 29.797 0.115 -51.011 1.00 92.19 96 ARG A C 1
ATOM 789 O O . ARG A 1 96 ? 28.906 -0.231 -50.240 1.00 92.19 96 ARG A O 1
ATOM 796 N N . ASP A 1 97 ? 30.052 1.387 -51.289 1.00 89.50 97 ASP A N 1
ATOM 797 C CA . ASP A 1 97 ? 29.391 2.497 -50.605 1.00 89.50 97 ASP A CA 1
ATOM 798 C C . ASP A 1 97 ? 27.876 2.511 -50.897 1.00 89.50 97 ASP A C 1
ATOM 800 O O . ASP A 1 97 ? 27.062 2.809 -50.019 1.00 89.50 97 ASP A O 1
ATOM 804 N N . TYR A 1 98 ? 27.464 2.105 -52.104 1.00 92.31 98 TYR A N 1
ATOM 805 C CA . TYR A 1 98 ? 26.056 1.903 -52.442 1.00 92.31 98 TYR A CA 1
ATOM 806 C C . TYR A 1 98 ? 25.426 0.759 -51.633 1.00 92.31 98 TYR A C 1
ATOM 808 O O . TYR A 1 98 ? 24.330 0.925 -51.094 1.00 92.31 98 TYR A O 1
ATOM 816 N N . GLN A 1 99 ? 26.100 -0.389 -51.506 1.00 90.38 99 GLN A N 1
ATOM 817 C CA . GLN A 1 99 ? 25.601 -1.510 -50.697 1.00 90.38 99 GLN A CA 1
ATOM 818 C C . GLN A 1 99 ? 25.500 -1.151 -49.211 1.00 90.38 99 GLN A C 1
ATOM 820 O O . GLN A 1 99 ? 24.507 -1.493 -48.559 1.00 90.38 99 GLN A O 1
ATOM 825 N N . ASP A 1 100 ? 26.471 -0.408 -48.686 1.00 90.44 100 ASP A N 1
ATOM 826 C CA . ASP A 1 100 ? 26.452 0.082 -47.309 1.00 90.44 100 ASP A CA 1
ATOM 827 C C . ASP A 1 100 ? 25.285 1.053 -47.085 1.00 90.44 100 ASP A C 1
ATOM 829 O O . ASP A 1 100 ? 24.560 0.945 -46.090 1.00 90.44 100 ASP A O 1
ATOM 833 N N . PHE A 1 101 ? 25.016 1.943 -48.045 1.00 91.12 101 PHE A N 1
ATOM 834 C CA . PHE A 1 101 ? 23.869 2.849 -47.989 1.00 91.12 101 PHE A CA 1
ATOM 835 C C . PHE A 1 101 ? 22.526 2.103 -48.017 1.00 91.12 101 PHE A C 1
ATOM 837 O O . PHE A 1 101 ? 21.626 2.416 -47.233 1.00 91.12 101 PHE A O 1
ATOM 844 N N . ILE A 1 102 ? 22.383 1.090 -48.877 1.00 86.19 102 ILE A N 1
ATOM 845 C CA . ILE A 1 102 ? 21.176 0.253 -48.928 1.00 86.19 102 ILE A CA 1
ATOM 846 C C . ILE A 1 102 ? 20.987 -0.509 -47.611 1.00 86.19 102 ILE A C 1
ATOM 848 O O . ILE A 1 102 ? 19.882 -0.517 -47.062 1.00 86.19 102 ILE A O 1
ATOM 852 N N . THR A 1 103 ? 22.058 -1.088 -47.068 1.00 86.56 103 THR A N 1
ATOM 853 C CA . THR A 1 103 ? 22.037 -1.809 -45.786 1.00 86.56 103 THR A CA 1
ATOM 854 C C . THR A 1 103 ? 21.627 -0.884 -44.639 1.00 86.56 103 THR A C 1
ATOM 856 O O . THR A 1 103 ? 20.788 -1.242 -43.807 1.00 86.56 103 THR A O 1
ATOM 859 N N . LEU A 1 104 ? 22.150 0.344 -44.619 1.00 85.56 104 LEU A N 1
ATOM 860 C CA . LEU A 1 104 ? 21.766 1.354 -43.639 1.00 85.56 104 LEU A CA 1
ATOM 861 C C . LEU A 1 104 ? 20.292 1.752 -43.785 1.00 85.56 104 LEU A C 1
ATOM 863 O O . LEU A 1 104 ? 19.574 1.800 -42.788 1.00 85.56 104 LEU A O 1
ATOM 867 N N . GLY A 1 105 ? 19.812 1.978 -45.010 1.00 84.69 105 GLY A N 1
ATOM 868 C CA . GLY A 1 105 ? 18.407 2.291 -45.276 1.00 84.69 105 GLY A CA 1
ATOM 869 C C . GLY A 1 105 ? 17.450 1.189 -44.806 1.00 84.69 105 GL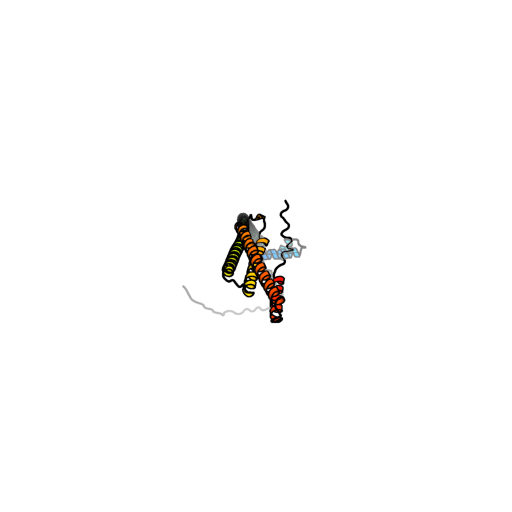Y A C 1
ATOM 870 O O . GLY A 1 105 ? 16.426 1.482 -44.185 1.00 84.69 105 GLY A O 1
ATOM 871 N N . GLN A 1 106 ? 17.807 -0.081 -45.027 1.00 82.56 106 GLN A N 1
ATOM 872 C CA . GLN A 1 106 ? 17.038 -1.238 -44.549 1.00 82.56 106 GLN A CA 1
ATOM 873 C C . GLN A 1 106 ? 17.029 -1.334 -43.016 1.00 82.56 106 GLN A C 1
ATOM 875 O O . GLN A 1 106 ? 15.970 -1.532 -42.416 1.00 82.56 106 GLN A O 1
ATOM 880 N N . SER A 1 107 ? 18.184 -1.134 -42.375 1.00 81.69 107 SER A N 1
ATOM 881 C CA . SER A 1 107 ? 18.311 -1.113 -40.912 1.00 81.69 107 SER A CA 1
ATOM 882 C C . SER A 1 107 ? 17.467 0.002 -40.283 1.00 81.69 107 SER A C 1
ATOM 884 O O . SER A 1 107 ? 16.683 -0.239 -39.362 1.00 81.69 107 SER A O 1
ATOM 886 N N . VAL A 1 108 ? 17.541 1.216 -40.836 1.00 81.25 108 VAL A N 1
ATOM 887 C CA . VAL A 1 108 ? 16.752 2.365 -40.373 1.00 81.25 108 VAL A CA 1
ATOM 888 C C . VAL A 1 108 ? 15.253 2.099 -40.532 1.00 81.25 108 VAL A C 1
ATOM 890 O O . VAL A 1 108 ? 14.497 2.378 -39.600 1.00 81.25 108 VAL A O 1
ATOM 893 N N . GLY A 1 109 ? 14.818 1.487 -41.637 1.00 78.88 109 GLY A N 1
ATOM 894 C CA . GLY A 1 109 ? 13.423 1.076 -41.826 1.00 78.88 109 GLY A CA 1
ATOM 895 C C . GLY A 1 109 ? 12.909 0.156 -40.711 1.00 78.88 109 GLY A C 1
ATOM 896 O O . GLY A 1 109 ? 11.875 0.443 -40.106 1.00 78.88 109 GLY A O 1
ATOM 897 N N . GLY A 1 110 ? 13.667 -0.890 -40.361 1.00 79.12 110 GLY A N 1
ATOM 898 C CA . GLY A 1 110 ? 13.300 -1.828 -39.288 1.00 79.12 110 GLY A CA 1
ATOM 899 C C . GLY A 1 110 ? 13.336 -1.220 -37.877 1.00 79.12 110 GLY A C 1
ATOM 900 O O . GLY A 1 110 ? 12.586 -1.628 -36.982 1.00 79.12 110 GLY A O 1
ATOM 901 N N . THR A 1 111 ? 14.163 -0.193 -37.656 1.00 81.88 111 THR A N 1
ATOM 902 C CA . THR A 1 111 ? 14.223 0.482 -36.348 1.00 81.88 111 THR A CA 1
ATOM 903 C C . THR A 1 111 ? 12.945 1.259 -36.031 1.00 81.88 111 THR A C 1
ATOM 905 O O . THR A 1 111 ? 12.539 1.307 -34.870 1.00 81.88 111 THR A O 1
ATOM 908 N N . VAL A 1 112 ? 12.255 1.809 -37.038 1.00 84.06 112 VAL A N 1
ATOM 909 C CA . VAL A 1 112 ? 10.999 2.553 -36.839 1.00 84.06 112 VAL A CA 1
ATOM 910 C C . VAL A 1 112 ? 9.895 1.638 -36.312 1.00 84.06 112 VAL A C 1
ATOM 912 O O . VAL A 1 112 ? 9.205 2.003 -35.360 1.00 84.06 112 VAL A O 1
ATOM 915 N N . GLU A 1 113 ? 9.757 0.436 -36.872 1.00 85.69 113 GLU A N 1
ATOM 916 C CA . GLU A 1 113 ? 8.796 -0.568 -36.395 1.00 85.69 113 GLU A CA 1
ATOM 917 C C . GLU A 1 113 ? 9.116 -1.005 -34.963 1.00 85.69 113 GLU A C 1
ATOM 919 O O . GLU A 1 113 ? 8.233 -1.049 -34.105 1.00 85.69 113 GLU A O 1
ATOM 924 N N . THR A 1 114 ? 10.400 -1.223 -34.669 1.00 86.44 114 THR A N 1
ATOM 925 C CA . THR A 1 114 ? 10.863 -1.583 -33.322 1.00 86.44 114 THR A CA 1
ATOM 926 C C . THR A 1 114 ? 10.540 -0.481 -32.308 1.00 86.44 114 THR A C 1
ATOM 928 O O . THR A 1 114 ? 10.024 -0.752 -31.223 1.00 86.44 114 THR A O 1
ATOM 931 N N . ILE A 1 115 ? 10.768 0.787 -32.667 1.00 88.50 115 ILE A N 1
ATOM 932 C CA . ILE A 1 115 ? 10.426 1.944 -31.827 1.00 88.50 115 ILE A CA 1
ATOM 933 C C . ILE A 1 115 ? 8.913 2.023 -31.599 1.00 88.50 115 ILE A C 1
ATOM 935 O O . ILE A 1 115 ? 8.471 2.306 -30.483 1.00 88.50 115 ILE A O 1
ATOM 939 N N . GLN A 1 116 ? 8.104 1.773 -32.631 1.00 89.00 116 GLN A N 1
ATOM 940 C CA . GLN A 1 116 ? 6.648 1.760 -32.499 1.00 89.00 116 GLN A CA 1
ATOM 941 C C . GLN A 1 116 ? 6.165 0.632 -31.584 1.00 89.00 116 GLN A C 1
ATOM 943 O O . GLN A 1 116 ? 5.303 0.880 -30.738 1.00 89.00 116 GLN A O 1
ATOM 948 N N . MET A 1 117 ? 6.748 -0.564 -31.692 1.00 91.62 117 MET A N 1
ATOM 949 C CA . MET A 1 117 ? 6.437 -1.700 -30.824 1.00 91.62 117 MET A CA 1
ATOM 950 C C . MET A 1 117 ? 6.782 -1.394 -29.364 1.00 91.62 117 MET A C 1
ATOM 952 O O . MET A 1 117 ? 5.919 -1.490 -28.495 1.00 91.62 117 MET A O 1
ATOM 956 N N . VAL A 1 118 ? 7.989 -0.887 -29.096 1.00 93.38 118 VAL A N 1
ATOM 957 C CA . VAL A 1 118 ? 8.396 -0.474 -27.743 1.00 93.38 118 VAL A CA 1
ATOM 958 C C . VAL A 1 118 ? 7.475 0.621 -27.202 1.00 93.38 118 VAL A C 1
ATOM 960 O O . VAL A 1 118 ? 7.059 0.578 -26.045 1.00 93.38 118 VAL A O 1
ATOM 963 N N . LYS A 1 119 ? 7.098 1.602 -28.028 1.00 94.25 119 LYS A N 1
ATOM 964 C CA . LYS A 1 119 ? 6.153 2.653 -27.628 1.00 94.25 119 LYS A CA 1
ATOM 965 C C . LYS A 1 119 ? 4.785 2.074 -27.264 1.00 94.25 119 LYS A C 1
ATOM 967 O O . LYS A 1 119 ? 4.177 2.532 -26.290 1.00 94.25 119 LYS A O 1
ATOM 972 N N . PHE A 1 120 ? 4.294 1.103 -28.030 1.00 95.69 120 PHE A N 1
ATOM 973 C CA . PHE A 1 120 ? 3.044 0.410 -27.739 1.00 95.69 120 PHE A CA 1
ATOM 974 C C . PHE A 1 120 ? 3.134 -0.350 -26.413 1.00 95.69 120 PHE A C 1
ATOM 976 O O . PHE A 1 120 ? 2.283 -0.143 -25.546 1.00 95.69 120 PHE A O 1
ATOM 983 N N . ASP A 1 121 ? 4.199 -1.122 -26.204 1.00 95.56 121 ASP A N 1
ATOM 984 C CA . ASP A 1 121 ? 4.420 -1.900 -24.983 1.00 95.56 121 ASP A CA 1
ATOM 985 C C . ASP A 1 121 ? 4.515 -1.004 -23.746 1.00 95.56 121 ASP A C 1
ATOM 987 O O . ASP A 1 121 ? 3.830 -1.234 -22.748 1.00 95.56 121 ASP A O 1
ATOM 991 N N . VAL A 1 122 ? 5.280 0.089 -23.825 1.00 95.69 122 VAL A N 1
ATOM 992 C CA . VAL A 1 122 ? 5.398 1.076 -22.740 1.00 95.69 122 VAL A CA 1
ATOM 993 C C . VAL A 1 122 ? 4.050 1.732 -22.445 1.00 95.69 122 VAL A C 1
ATOM 995 O O . VAL A 1 122 ? 3.698 1.947 -21.282 1.00 95.69 122 VAL A O 1
ATOM 998 N N . THR A 1 123 ? 3.262 2.035 -23.477 1.00 95.19 123 THR A N 1
ATOM 999 C CA . THR A 1 123 ? 1.932 2.634 -23.302 1.00 95.19 123 THR A CA 1
ATOM 1000 C C . THR A 1 123 ? 0.951 1.643 -22.674 1.00 95.19 123 THR A C 1
ATOM 1002 O O . THR A 1 123 ? 0.223 2.000 -21.746 1.00 95.19 123 THR A O 1
ATOM 1005 N N . SER A 1 124 ? 0.969 0.386 -23.116 1.00 95.50 124 SER A N 1
ATOM 1006 C CA . SER A 1 124 ? 0.173 -0.703 -22.544 1.00 95.50 124 SER A CA 1
ATOM 1007 C C . SER A 1 124 ? 0.536 -0.952 -21.078 1.00 95.50 124 SER A C 1
ATOM 1009 O O . SER A 1 124 ? -0.342 -1.039 -20.211 1.00 95.50 124 SER A O 1
ATOM 1011 N N . TYR A 1 125 ? 1.833 -0.957 -20.766 1.00 96.12 125 TYR A N 1
ATOM 1012 C CA . TYR A 1 125 ? 2.332 -1.095 -19.404 1.00 96.12 125 TYR A CA 1
ATOM 1013 C C . TYR A 1 125 ? 1.902 0.078 -18.520 1.00 96.12 125 TYR A C 1
ATOM 1015 O O . TYR A 1 125 ? 1.385 -0.131 -17.423 1.00 96.12 125 TYR A O 1
ATOM 1023 N N . LYS A 1 126 ? 2.017 1.318 -19.012 1.00 95.94 126 LYS A N 1
ATOM 1024 C CA . LYS A 1 126 ? 1.538 2.517 -18.307 1.00 95.94 126 LYS A CA 1
ATOM 1025 C C . LYS A 1 126 ? 0.042 2.430 -17.993 1.00 95.94 126 LYS A C 1
ATOM 1027 O O . LYS A 1 126 ? -0.369 2.752 -16.877 1.00 95.94 126 LYS A O 1
ATOM 1032 N N . ASN A 1 127 ? -0.769 1.979 -18.948 1.00 95.75 127 ASN A N 1
ATOM 1033 C CA . ASN A 1 127 ? -2.209 1.808 -18.748 1.00 95.75 127 ASN A CA 1
ATOM 1034 C C . ASN A 1 127 ? -2.513 0.711 -17.717 1.00 95.75 127 ASN A C 1
ATOM 1036 O O . ASN A 1 127 ? -3.348 0.910 -16.832 1.00 95.75 127 ASN A O 1
ATOM 1040 N N . SER A 1 128 ? -1.795 -0.411 -17.784 1.00 96.00 128 SER A N 1
ATOM 1041 C CA . SER A 1 128 ? -1.905 -1.507 -16.815 1.00 96.00 128 SER A CA 1
ATOM 1042 C C . SER A 1 128 ? -1.529 -1.048 -15.405 1.00 96.00 128 SER A C 1
ATOM 1044 O O . SER A 1 128 ? -2.247 -1.330 -14.447 1.00 96.00 128 SER A O 1
ATOM 1046 N N . LEU A 1 129 ? -0.462 -0.258 -15.273 1.00 96.44 129 LEU A N 1
ATOM 1047 C CA . LEU A 1 129 ? -0.033 0.315 -14.001 1.00 96.44 129 LEU A CA 1
ATOM 1048 C C . LEU A 1 129 ? -1.085 1.272 -13.426 1.00 96.44 129 LEU A C 1
ATOM 1050 O O . LEU A 1 129 ? -1.411 1.185 -12.245 1.00 96.44 129 LEU A O 1
ATOM 1054 N N . ALA A 1 130 ? -1.672 2.137 -14.256 1.00 95.69 130 ALA A N 1
ATOM 1055 C CA . ALA A 1 130 ? -2.745 3.035 -13.830 1.00 95.69 130 ALA A CA 1
ATOM 1056 C C . ALA A 1 130 ? -4.005 2.271 -13.380 1.00 95.69 130 ALA A C 1
ATOM 1058 O O . ALA A 1 130 ? -4.664 2.672 -12.419 1.00 95.69 130 ALA A O 1
ATOM 1059 N N . SER A 1 131 ? -4.338 1.161 -14.044 1.00 96.19 131 SER A N 1
ATOM 1060 C CA . SER A 1 131 ? -5.435 0.277 -13.632 1.00 96.19 131 SER A CA 1
ATOM 1061 C C . SER A 1 131 ? -5.142 -0.400 -12.289 1.00 96.19 131 SER A C 1
ATOM 1063 O O . SER A 1 131 ? -5.976 -0.373 -11.382 1.00 96.19 131 SER A O 1
ATOM 1065 N N . ASN A 1 132 ? -3.930 -0.935 -12.122 1.00 95.38 132 ASN A N 1
ATOM 1066 C CA . ASN A 1 132 ? -3.496 -1.563 -10.876 1.00 95.38 132 ASN A CA 1
ATOM 1067 C C . ASN A 1 132 ? -3.480 -0.569 -9.713 1.00 95.38 132 ASN A C 1
ATOM 1069 O O . ASN A 1 132 ? -3.917 -0.911 -8.618 1.00 95.38 132 ASN A O 1
ATOM 1073 N N . GLN A 1 133 ? -3.059 0.674 -9.954 1.00 96.06 133 GLN A N 1
ATOM 1074 C CA . GLN A 1 133 ? -3.115 1.732 -8.950 1.00 96.06 133 GLN A CA 1
ATOM 1075 C C . GLN A 1 133 ? -4.553 1.964 -8.469 1.00 96.06 133 GLN A C 1
ATOM 1077 O O . GLN A 1 133 ? -4.812 1.929 -7.269 1.00 96.06 133 GLN A O 1
ATOM 1082 N N . LYS A 1 134 ? -5.514 2.095 -9.395 1.00 95.88 134 LYS A N 1
ATOM 1083 C CA . LYS A 1 134 ? -6.940 2.231 -9.045 1.00 95.88 134 LYS A CA 1
ATOM 1084 C C . LYS A 1 134 ? -7.461 1.028 -8.258 1.00 95.88 134 LYS A C 1
ATOM 1086 O O . LYS A 1 134 ? -8.246 1.194 -7.326 1.00 95.88 134 LYS A O 1
ATOM 1091 N N . TYR A 1 135 ? -7.041 -0.183 -8.623 1.00 97.06 135 TYR A N 1
ATOM 1092 C CA . TYR A 1 135 ? -7.399 -1.395 -7.888 1.00 97.06 135 TYR A CA 1
ATOM 1093 C C . TYR A 1 135 ? -6.856 -1.363 -6.453 1.00 97.06 135 TYR A C 1
ATOM 1095 O O . TYR A 1 135 ? -7.612 -1.594 -5.509 1.00 97.06 135 TYR A O 1
ATOM 1103 N N . ILE A 1 136 ? -5.583 -1.006 -6.275 1.00 96.88 136 ILE A N 1
ATOM 1104 C CA . ILE A 1 136 ? -4.953 -0.864 -4.957 1.00 96.88 136 ILE A CA 1
ATOM 1105 C C . ILE A 1 136 ? -5.680 0.198 -4.126 1.00 96.88 136 ILE A C 1
ATOM 1107 O O . ILE A 1 136 ? -6.013 -0.061 -2.970 1.00 96.88 136 ILE A O 1
ATOM 1111 N N . ASP A 1 137 ? -6.007 1.351 -4.708 1.00 96.69 137 ASP A N 1
ATOM 1112 C CA . ASP A 1 137 ? -6.736 2.415 -4.012 1.00 96.69 137 ASP A CA 1
ATOM 1113 C C . ASP A 1 137 ? -8.127 1.944 -3.546 1.00 96.69 137 ASP A C 1
ATOM 1115 O O . ASP A 1 137 ? -8.543 2.209 -2.412 1.00 96.69 137 ASP A O 1
ATOM 1119 N N . ASN A 1 138 ? -8.831 1.164 -4.371 1.00 96.44 138 ASN A N 1
ATOM 1120 C CA . ASN A 1 138 ? -10.105 0.545 -3.997 1.00 96.44 138 ASN A CA 1
ATOM 1121 C C . ASN A 1 138 ? -9.952 -0.468 -2.854 1.00 96.44 138 ASN A C 1
ATOM 1123 O O . ASN A 1 138 ? -10.771 -0.487 -1.927 1.00 96.44 138 ASN A O 1
ATOM 1127 N N . VAL A 1 139 ? -8.897 -1.286 -2.882 1.00 95.81 139 VAL A N 1
ATOM 1128 C CA . VAL A 1 139 ? -8.580 -2.227 -1.799 1.00 95.81 139 VAL A CA 1
ATOM 1129 C C . VAL A 1 139 ? -8.275 -1.468 -0.509 1.00 95.81 139 VAL A C 1
ATOM 1131 O O . VAL A 1 139 ? -8.854 -1.785 0.528 1.00 95.81 139 VAL A O 1
ATOM 1134 N N . ILE A 1 140 ? -7.458 -0.413 -0.560 1.00 96.44 140 ILE A N 1
ATOM 1135 C CA . ILE A 1 140 ? -7.147 0.438 0.597 1.00 96.44 140 ILE A CA 1
ATOM 1136 C C . ILE A 1 140 ? -8.429 1.031 1.189 1.00 96.44 140 ILE A C 1
ATOM 1138 O O . ILE A 1 140 ? -8.626 0.996 2.406 1.00 96.44 140 ILE A O 1
ATOM 1142 N N . ASN A 1 141 ? -9.332 1.540 0.350 1.00 96.44 141 ASN A N 1
ATOM 1143 C CA . ASN A 1 141 ? -10.610 2.087 0.804 1.00 96.44 141 ASN A CA 1
ATOM 1144 C C . ASN A 1 141 ? -11.502 1.018 1.446 1.00 96.44 141 ASN A C 1
ATOM 1146 O O . ASN A 1 141 ? -12.128 1.271 2.478 1.00 96.44 141 ASN A O 1
ATOM 1150 N N . THR A 1 142 ? -11.524 -0.190 0.887 1.00 95.69 142 THR A N 1
ATOM 1151 C CA . THR A 1 142 ? -12.269 -1.323 1.451 1.00 95.69 142 THR A CA 1
ATOM 1152 C C . THR A 1 142 ? -11.698 -1.740 2.805 1.00 95.69 142 THR A C 1
ATOM 1154 O O . THR A 1 142 ? -12.446 -1.899 3.768 1.00 95.69 142 THR A O 1
ATOM 1157 N N . VAL A 1 143 ? -10.372 -1.819 2.927 1.00 96.62 143 VAL A N 1
ATOM 1158 C CA . VAL A 1 143 ? -9.683 -2.124 4.190 1.00 96.62 143 VAL A CA 1
ATOM 1159 C C . VAL A 1 143 ? -9.949 -1.045 5.239 1.00 96.62 143 VAL A C 1
ATOM 1161 O O . VAL A 1 143 ? -10.195 -1.373 6.398 1.00 96.62 143 VAL A O 1
ATOM 1164 N N . LYS A 1 144 ? -9.964 0.239 4.859 1.00 95.69 144 LYS A N 1
ATOM 1165 C CA . LYS A 1 144 ? -10.329 1.337 5.770 1.00 95.69 144 LYS A CA 1
ATOM 1166 C C . LYS A 1 144 ? -11.760 1.187 6.290 1.00 95.69 144 LYS A C 1
ATOM 1168 O O . LYS A 1 144 ? -11.961 1.275 7.500 1.00 95.69 144 LYS A O 1
ATOM 1173 N N . LYS A 1 145 ? -12.728 0.896 5.411 1.00 95.25 145 LYS A N 1
ATOM 1174 C CA . LYS A 1 145 ? -14.127 0.632 5.799 1.00 95.25 145 LYS A CA 1
ATOM 1175 C C . LYS A 1 145 ? -14.238 -0.571 6.736 1.00 95.25 145 LYS A C 1
ATOM 1177 O O . LYS A 1 145 ? -14.902 -0.492 7.770 1.00 95.25 145 LYS A O 1
ATOM 1182 N N . LEU A 1 146 ? -13.537 -1.660 6.424 1.00 95.75 146 LEU A N 1
ATOM 1183 C CA . LEU A 1 146 ? -13.522 -2.856 7.262 1.00 95.75 146 LEU A CA 1
ATOM 1184 C C . LEU A 1 146 ? -12.886 -2.574 8.628 1.00 95.75 146 LEU A C 1
ATOM 1186 O O . LEU A 1 146 ? -13.386 -3.031 9.652 1.00 95.75 146 LEU A O 1
ATOM 1190 N N . LYS A 1 147 ? -11.815 -1.774 8.672 1.00 94.38 147 LYS A N 1
ATOM 1191 C CA . LYS A 1 147 ? -11.179 -1.349 9.922 1.00 94.38 147 LYS A CA 1
ATOM 1192 C C . LYS A 1 147 ? -12.139 -0.528 10.779 1.00 94.38 147 LYS A C 1
ATOM 1194 O O . LYS A 1 147 ? -12.248 -0.822 11.964 1.00 94.38 147 LYS A O 1
ATOM 1199 N N . SER A 1 148 ? -12.866 0.433 10.200 1.00 92.19 148 SER A N 1
ATOM 1200 C CA . SER A 1 148 ? -13.869 1.205 10.947 1.00 92.19 148 SER A CA 1
ATOM 1201 C C . SER A 1 148 ? -15.020 0.332 11.454 1.00 92.19 148 SER A C 1
ATOM 1203 O O . SER A 1 148 ? -15.467 0.485 12.589 1.00 92.19 148 SER A O 1
ATOM 1205 N N . GLN A 1 149 ? -15.466 -0.642 10.655 1.00 93.12 149 GLN A N 1
ATOM 1206 C CA . GLN A 1 149 ? -16.475 -1.609 11.094 1.00 93.12 149 GLN A CA 1
ATOM 1207 C C . GLN A 1 149 ? -15.951 -2.482 12.237 1.00 93.12 149 GLN A C 1
ATOM 1209 O O . GLN A 1 149 ? -16.641 -2.653 13.237 1.00 93.12 149 GLN A O 1
ATOM 1214 N N . LYS A 1 150 ? -14.709 -2.969 12.145 1.00 93.62 150 LYS A N 1
ATOM 1215 C CA . LYS A 1 150 ? -14.062 -3.746 13.208 1.00 93.62 150 LYS A CA 1
ATOM 1216 C C . LYS A 1 150 ? -13.949 -2.944 14.502 1.00 93.62 150 LYS A C 1
ATOM 1218 O O . LYS A 1 150 ? -14.269 -3.477 15.557 1.00 93.62 150 LYS A O 1
ATOM 1223 N N . THR A 1 151 ? -13.539 -1.675 14.442 1.00 90.12 151 THR A N 1
ATOM 1224 C CA . THR A 1 151 ? -13.471 -0.829 15.644 1.00 90.12 151 THR A CA 1
ATOM 1225 C C . THR A 1 151 ? -14.848 -0.600 16.257 1.00 90.12 151 THR A C 1
ATOM 1227 O O . THR A 1 151 ? -14.976 -0.643 17.476 1.0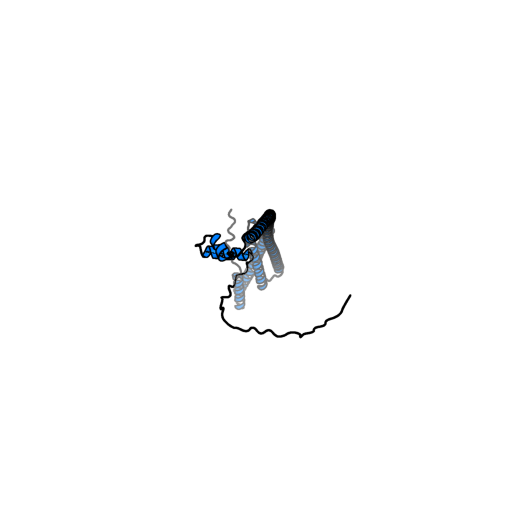0 90.12 151 THR A O 1
ATOM 1230 N N . ASN A 1 152 ? -15.888 -0.422 15.437 1.00 87.12 152 ASN A N 1
ATOM 1231 C CA . ASN A 1 152 ? -17.257 -0.268 15.933 1.00 87.12 152 ASN A CA 1
ATOM 1232 C C . ASN A 1 152 ? -17.777 -1.563 16.570 1.00 87.12 152 ASN A C 1
ATOM 1234 O O . ASN A 1 152 ? -18.358 -1.520 17.650 1.00 87.12 152 ASN A O 1
ATOM 1238 N N . LEU A 1 153 ? -17.504 -2.720 15.960 1.00 89.44 153 LEU A N 1
ATOM 1239 C CA . LEU A 1 153 ? -17.839 -4.024 16.534 1.00 89.44 153 LEU A CA 1
ATOM 1240 C C . LEU A 1 153 ? -17.095 -4.282 17.846 1.00 89.44 153 LEU A C 1
ATOM 1242 O O . LEU A 1 153 ? -17.693 -4.798 18.782 1.00 89.44 153 LEU A O 1
ATOM 1246 N N . SER A 1 154 ? -15.821 -3.893 17.953 1.00 87.62 154 SER A N 1
ATOM 1247 C CA . SER A 1 154 ? -15.070 -3.979 19.210 1.00 87.62 154 SER A CA 1
ATOM 1248 C C . SER A 1 154 ? -15.697 -3.130 20.314 1.00 87.62 154 SER A C 1
ATOM 1250 O O . SER A 1 154 ? -15.838 -3.617 21.432 1.00 87.62 154 SER A O 1
ATOM 1252 N N . LYS A 1 155 ? -16.124 -1.900 20.002 1.00 85.56 155 LYS A N 1
ATOM 1253 C CA . LYS A 1 155 ? -16.845 -1.045 20.957 1.00 85.56 155 LYS A CA 1
ATOM 1254 C C . LYS A 1 155 ? -18.170 -1.668 21.379 1.00 85.56 155 LYS A C 1
ATOM 1256 O O . LYS A 1 155 ? -18.470 -1.716 22.564 1.00 85.56 155 LYS A O 1
ATOM 1261 N N . LEU A 1 156 ? -18.946 -2.188 20.427 1.00 84.75 156 LEU A N 1
ATOM 1262 C CA . LEU A 1 156 ? -20.218 -2.846 20.725 1.00 84.75 156 LEU A CA 1
ATOM 1263 C C . LEU A 1 156 ? -20.022 -4.106 21.578 1.00 84.75 156 LEU A C 1
ATOM 1265 O O . LEU A 1 156 ? -20.782 -4.334 22.514 1.00 84.75 156 LEU A O 1
ATOM 1269 N N . LYS A 1 157 ? -18.981 -4.894 21.290 1.00 88.19 157 LYS A N 1
ATOM 1270 C CA . LYS A 1 157 ? -18.597 -6.058 22.090 1.00 88.19 157 LYS A CA 1
ATOM 1271 C C . LYS A 1 157 ? -18.266 -5.649 23.525 1.00 88.19 157 LYS A C 1
ATOM 1273 O O . LYS A 1 157 ? -18.815 -6.240 24.444 1.00 88.19 157 LYS A O 1
ATOM 1278 N N . TRP A 1 158 ? -17.429 -4.628 23.706 1.00 87.31 158 TRP A N 1
ATOM 1279 C CA . TRP A 1 158 ? -17.102 -4.112 25.035 1.00 87.31 158 TRP A CA 1
ATOM 1280 C C . TRP A 1 158 ? -18.355 -3.622 25.773 1.00 87.31 158 TRP A C 1
ATOM 1282 O O . TRP A 1 158 ? -18.573 -4.016 26.914 1.00 87.31 158 TRP A O 1
ATOM 1292 N N . LYS A 1 159 ? -19.236 -2.861 25.102 1.00 82.19 159 LYS A N 1
ATOM 1293 C CA . LYS A 1 159 ? -20.523 -2.419 25.671 1.00 82.19 159 LYS A CA 1
ATOM 1294 C C . LYS A 1 159 ? -21.366 -3.614 26.137 1.00 82.19 159 LYS A C 1
ATOM 1296 O O . LYS A 1 159 ? -21.915 -3.581 27.232 1.00 82.19 159 LYS A O 1
ATOM 1301 N N . ALA A 1 160 ? -21.459 -4.675 25.333 1.00 83.31 160 ALA A N 1
ATOM 1302 C CA . ALA A 1 160 ? -22.206 -5.881 25.688 1.00 83.31 160 ALA A CA 1
ATOM 1303 C C . ALA A 1 160 ? -21.575 -6.634 26.873 1.00 83.31 160 ALA A C 1
ATOM 1305 O O . ALA A 1 160 ? -22.292 -7.042 27.782 1.00 83.31 160 ALA A O 1
ATOM 1306 N N . GLU A 1 161 ? -20.249 -6.787 26.893 1.00 87.50 161 GLU A N 1
ATOM 1307 C CA . GLU A 1 161 ? -19.521 -7.414 28.005 1.00 87.50 161 GLU A CA 1
ATOM 1308 C C . GLU A 1 161 ? -19.693 -6.620 29.308 1.00 87.50 161 GLU A C 1
ATOM 1310 O O . GLU A 1 161 ? -19.993 -7.207 30.347 1.00 87.50 161 GLU A O 1
ATOM 1315 N N . ALA A 1 162 ? -19.589 -5.290 29.247 1.00 82.12 162 ALA A N 1
ATOM 1316 C CA . ALA A 1 162 ? -19.802 -4.404 30.387 1.00 82.12 162 ALA A CA 1
ATOM 1317 C C . ALA A 1 162 ? -21.248 -4.469 30.904 1.00 82.12 162 ALA A C 1
ATOM 1319 O O . ALA A 1 162 ? -21.473 -4.504 32.111 1.00 82.12 162 ALA A O 1
ATOM 1320 N N . LEU A 1 163 ? -22.233 -4.551 30.006 1.00 83.94 163 LEU A N 1
ATOM 1321 C CA . LEU A 1 163 ? -23.647 -4.674 30.362 1.00 83.94 163 LEU A CA 1
ATOM 1322 C C . LEU A 1 163 ? -23.966 -6.011 31.040 1.00 83.94 163 LEU A C 1
ATOM 1324 O O . LEU A 1 163 ? -24.704 -6.045 32.023 1.00 83.94 163 LEU A O 1
ATOM 1328 N N . VAL A 1 164 ? -23.397 -7.109 30.533 1.00 86.62 164 VAL A N 1
ATOM 1329 C CA . VAL A 1 164 ? -23.516 -8.433 31.159 1.00 86.62 164 VAL A CA 1
ATOM 1330 C C . VAL A 1 164 ? -22.861 -8.421 32.535 1.00 86.62 164 VAL A C 1
ATOM 1332 O O . VAL A 1 164 ? -23.468 -8.889 33.495 1.00 86.62 164 VAL A O 1
ATOM 1335 N N . LEU A 1 165 ? -21.664 -7.839 32.654 1.00 86.81 165 LEU A N 1
ATOM 1336 C CA . LEU A 1 165 ? -20.977 -7.705 33.935 1.00 86.81 165 LEU A CA 1
ATOM 1337 C C . LEU A 1 165 ? -21.810 -6.892 34.933 1.00 86.81 165 LEU A C 1
ATOM 1339 O O . LEU A 1 165 ? -21.982 -7.332 36.067 1.00 86.81 165 LEU A O 1
ATOM 1343 N N . LEU A 1 166 ? -22.367 -5.756 34.506 1.00 84.12 166 LEU A N 1
ATOM 1344 C CA . LEU A 1 166 ? -23.241 -4.923 35.330 1.00 84.12 166 LEU A CA 1
ATOM 1345 C C . LEU A 1 166 ? -24.465 -5.714 35.801 1.00 84.12 166 LEU A C 1
ATOM 1347 O O . LEU A 1 166 ? -24.760 -5.724 36.990 1.00 84.12 166 LEU A O 1
ATOM 1351 N N . HIS A 1 167 ? -25.134 -6.436 34.899 1.00 83.69 167 HIS A N 1
ATOM 1352 C CA . HIS A 1 167 ? -26.270 -7.287 35.251 1.00 83.69 167 HIS A CA 1
ATOM 1353 C C . HIS A 1 167 ? -25.888 -8.370 36.265 1.00 83.69 167 HIS A C 1
ATOM 1355 O O . HIS A 1 167 ? -26.599 -8.568 37.244 1.00 83.69 167 HIS A O 1
ATOM 1361 N N . THR A 1 168 ? -24.763 -9.064 36.072 1.00 86.56 168 THR A N 1
ATOM 1362 C CA . THR A 1 168 ? -24.283 -10.064 37.035 1.00 86.56 168 THR A CA 1
ATOM 1363 C C . THR A 1 168 ? -23.966 -9.434 38.388 1.00 86.56 168 THR A C 1
ATOM 1365 O O . THR A 1 168 ? -24.285 -10.023 39.415 1.00 86.56 168 THR A O 1
ATOM 1368 N N . GLN A 1 169 ? -23.364 -8.243 38.421 1.00 83.44 169 GLN A N 1
ATOM 1369 C CA . GLN A 1 169 ? -23.088 -7.556 39.681 1.00 83.44 169 GLN A CA 1
ATOM 1370 C C . GLN A 1 169 ? -24.371 -7.110 40.385 1.00 83.44 169 GLN A C 1
ATOM 1372 O O . GLN A 1 169 ? -24.476 -7.309 41.589 1.00 83.44 169 GLN A O 1
ATOM 1377 N N . VAL A 1 170 ? -25.362 -6.593 39.657 1.00 82.44 170 VAL A N 1
ATOM 1378 C CA . VAL A 1 170 ? -26.681 -6.253 40.214 1.00 82.44 170 VAL A CA 1
ATOM 1379 C C . VAL A 1 170 ? -27.397 -7.502 40.740 1.00 82.44 170 VAL A C 1
ATOM 1381 O O . VAL A 1 170 ? -27.865 -7.494 41.868 1.00 82.44 170 VAL A O 1
ATOM 1384 N N . ASP A 1 171 ? -27.393 -8.617 40.009 1.00 82.62 171 ASP A N 1
ATOM 1385 C CA . ASP A 1 171 ? -27.987 -9.884 40.473 1.00 82.62 171 ASP A CA 1
ATOM 1386 C C . ASP A 1 171 ? -27.275 -10.432 41.726 1.00 82.62 171 ASP A C 1
ATOM 1388 O O . ASP A 1 171 ? -27.908 -10.907 42.670 1.00 82.62 171 ASP A O 1
ATOM 1392 N N . MET A 1 172 ? -25.944 -10.322 41.792 1.00 80.19 172 MET A N 1
ATOM 1393 C CA . MET A 1 172 ? -25.195 -10.661 43.005 1.00 80.19 172 MET A CA 1
ATOM 1394 C C . MET A 1 172 ? -25.569 -9.731 44.164 1.00 80.19 172 MET A C 1
ATOM 1396 O O . MET A 1 172 ? -25.753 -10.211 45.282 1.00 80.19 172 MET A O 1
ATOM 1400 N N . PHE A 1 173 ? -25.715 -8.429 43.910 1.00 78.69 173 PHE A N 1
ATOM 1401 C CA . PHE A 1 173 ? -26.146 -7.438 44.896 1.00 78.69 173 PHE A CA 1
ATOM 1402 C C . PHE A 1 173 ? -27.529 -7.773 45.465 1.00 78.69 173 PHE A C 1
ATOM 1404 O O . PHE A 1 173 ? -27.680 -7.887 46.682 1.00 78.69 173 PHE A O 1
ATOM 1411 N N . GLU A 1 174 ? -28.504 -8.023 44.590 1.00 80.31 174 GLU A N 1
ATOM 1412 C CA . GLU A 1 174 ? -29.872 -8.404 44.945 1.00 80.31 174 GLU A CA 1
ATOM 1413 C 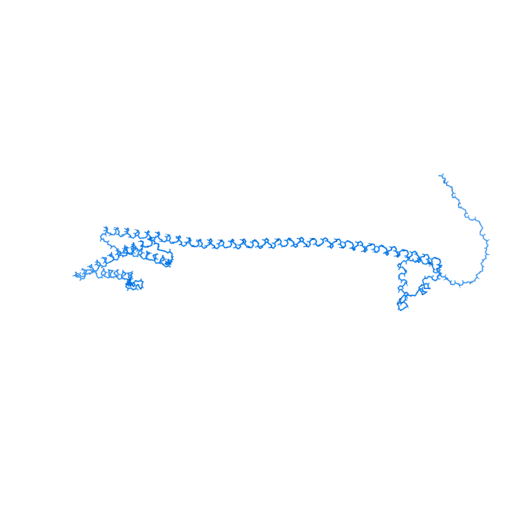C . GLU A 1 174 ? -29.888 -9.710 45.754 1.00 80.31 174 GLU A C 1
ATOM 1415 O O . GLU A 1 174 ? -30.527 -9.784 46.803 1.00 80.31 174 GLU A O 1
ATOM 1420 N N . LYS A 1 175 ? -29.110 -10.727 45.354 1.00 82.75 175 LYS A N 1
ATOM 1421 C CA . LYS A 1 175 ? -28.963 -11.979 46.120 1.00 82.75 175 LYS A CA 1
ATOM 1422 C C . LYS A 1 175 ? -28.341 -11.762 47.499 1.00 82.75 175 LYS A C 1
ATOM 1424 O O . LYS A 1 175 ? -28.767 -12.397 48.466 1.00 82.75 175 LYS A O 1
ATOM 1429 N N . TYR A 1 176 ? -27.341 -10.886 47.615 1.00 75.81 176 TYR A N 1
ATOM 1430 C CA . TYR A 1 176 ? -26.735 -10.542 48.904 1.00 75.81 176 TYR A CA 1
ATOM 1431 C C . TYR A 1 176 ? -27.715 -9.800 49.819 1.00 75.81 176 TYR A C 1
ATOM 1433 O O . TYR A 1 176 ? -27.735 -10.073 51.020 1.00 75.81 176 TYR A O 1
ATOM 1441 N N . ILE A 1 177 ? -28.551 -8.918 49.268 1.00 72.12 177 ILE A N 1
ATOM 1442 C CA . ILE A 1 177 ? -29.623 -8.248 50.012 1.00 72.12 177 ILE A CA 1
ATOM 1443 C C . ILE A 1 177 ? -30.705 -9.243 50.435 1.00 72.12 177 ILE A C 1
ATOM 1445 O O . ILE A 1 177 ? -31.048 -9.300 51.614 1.00 72.12 177 ILE A O 1
ATOM 1449 N N . ALA A 1 178 ? -31.189 -10.087 49.522 1.00 75.25 178 ALA A N 1
ATOM 1450 C CA . ALA A 1 178 ? -32.208 -11.092 49.817 1.00 75.25 178 ALA A CA 1
ATOM 1451 C C . ALA A 1 178 ? -31.759 -12.064 50.922 1.00 75.25 178 ALA A C 1
ATOM 1453 O O . ALA A 1 178 ? -32.555 -12.451 51.776 1.00 75.25 178 ALA A O 1
ATOM 1454 N N . LYS A 1 179 ? -30.465 -12.411 50.951 1.00 71.62 179 LYS A N 1
ATOM 1455 C CA . LYS A 1 179 ? -29.866 -13.211 52.025 1.00 71.62 179 LYS A CA 1
ATOM 1456 C C . LYS A 1 179 ? -29.774 -12.444 53.353 1.00 71.62 179 LYS A C 1
ATOM 1458 O O . LYS A 1 179 ? -30.005 -13.036 54.400 1.00 71.62 179 LYS A O 1
ATOM 1463 N N . LYS A 1 180 ? -29.492 -11.135 53.329 1.00 60.88 180 LYS A N 1
ATOM 1464 C CA . LYS A 1 180 ? -29.470 -10.279 54.532 1.00 60.88 180 LYS A CA 1
ATOM 1465 C C . LYS A 1 180 ? -30.842 -10.091 55.180 1.00 60.88 180 LYS A C 1
ATOM 1467 O O . LYS A 1 180 ? -30.896 -9.907 56.384 1.00 60.88 180 LYS A O 1
ATOM 1472 N N . ILE A 1 181 ? -31.938 -10.161 54.424 1.00 57.88 181 ILE A N 1
ATOM 1473 C CA . ILE A 1 181 ? -33.297 -10.100 54.997 1.00 57.88 181 ILE A CA 1
ATOM 1474 C C . ILE A 1 181 ? -33.588 -11.335 55.882 1.00 57.88 181 ILE A C 1
ATOM 1476 O O . ILE A 1 181 ? -34.470 -11.280 56.734 1.00 57.88 181 ILE A O 1
ATOM 1480 N N . GLN A 1 182 ? -32.839 -12.435 55.722 1.00 57.47 182 GLN A N 1
ATOM 1481 C CA . GLN A 1 182 ? -32.994 -13.655 56.527 1.00 57.47 182 GLN A CA 1
ATOM 1482 C C . GLN A 1 182 ? -32.113 -13.689 57.789 1.00 57.47 182 GLN A C 1
ATOM 1484 O O . GLN A 1 182 ? -32.507 -14.318 58.768 1.00 57.47 182 GLN A O 1
ATOM 1489 N N . ASP A 1 183 ? -30.957 -13.015 57.788 1.00 54.44 183 ASP A N 1
ATOM 1490 C CA . ASP A 1 183 ? -30.049 -12.933 58.941 1.00 54.44 183 ASP A CA 1
ATOM 1491 C C . ASP A 1 183 ? -30.251 -11.589 59.669 1.00 54.44 183 ASP A C 1
ATOM 1493 O O . ASP A 1 183 ? -29.776 -10.547 59.225 1.00 54.44 183 ASP A O 1
ATOM 1497 N N . GLU A 1 184 ? -30.935 -11.605 60.816 1.00 55.31 184 GLU A N 1
ATOM 1498 C CA . GLU A 1 184 ? -31.318 -10.425 61.621 1.00 55.31 184 GLU A CA 1
ATOM 1499 C C . GLU A 1 184 ? -30.146 -9.529 62.095 1.00 55.31 184 GLU A C 1
ATOM 1501 O O . GLU A 1 184 ? -30.374 -8.414 62.566 1.00 55.31 184 GLU A O 1
ATOM 1506 N N . VAL A 1 185 ? -28.886 -9.972 61.974 1.00 57.81 185 VAL A N 1
ATOM 1507 C CA . VAL A 1 185 ? -27.698 -9.237 62.446 1.00 57.81 185 VAL A CA 1
ATOM 1508 C C . VAL A 1 185 ? -26.757 -8.921 61.285 1.00 57.81 185 VAL A C 1
ATOM 1510 O O . VAL A 1 185 ? -26.006 -9.769 60.803 1.00 57.81 185 VAL A O 1
ATOM 1513 N N . VAL A 1 186 ? -26.756 -7.657 60.858 1.00 61.84 186 VAL A N 1
ATOM 1514 C CA . VAL A 1 186 ? -25.848 -7.156 59.819 1.00 61.84 186 VAL A CA 1
ATOM 1515 C C . VAL A 1 186 ? -24.447 -6.973 60.406 1.00 61.84 186 VAL A C 1
ATOM 1517 O O . VAL A 1 186 ? -24.246 -6.162 61.305 1.00 61.84 186 VAL A O 1
ATOM 1520 N N . THR A 1 187 ? -23.451 -7.689 59.881 1.00 65.06 187 THR A N 1
ATOM 1521 C CA . THR A 1 187 ? -22.049 -7.513 60.301 1.00 65.06 187 THR A CA 1
ATOM 1522 C C . THR A 1 187 ? -21.318 -6.479 59.437 1.00 65.06 187 THR A C 1
ATOM 1524 O O . THR A 1 187 ? -21.584 -6.332 58.240 1.00 65.06 187 THR A O 1
ATOM 1527 N N . PHE A 1 188 ? -20.349 -5.776 60.031 1.00 62.47 188 PHE A N 1
ATOM 1528 C CA . PHE A 1 188 ? -19.523 -4.757 59.365 1.00 62.47 188 PHE A CA 1
ATOM 1529 C C . PHE A 1 188 ? -18.810 -5.288 58.103 1.00 62.47 188 PHE A C 1
ATOM 1531 O O . PHE A 1 188 ? -18.734 -4.608 57.080 1.00 62.47 188 PHE A O 1
ATOM 1538 N N . GLU A 1 189 ? -18.359 -6.546 58.115 1.00 67.06 189 GLU A N 1
ATOM 1539 C CA . GLU A 1 189 ? -17.701 -7.183 56.964 1.00 67.06 189 GLU A CA 1
ATOM 1540 C C . GLU A 1 189 ? -18.653 -7.362 55.767 1.00 67.06 189 GLU A C 1
ATOM 1542 O O . GLU A 1 189 ? -18.266 -7.191 54.608 1.00 67.06 189 GLU A O 1
ATOM 1547 N N . GLN A 1 190 ? -19.925 -7.663 56.035 1.00 67.75 190 GLN A N 1
ATOM 1548 C CA . GLN A 1 190 ? -20.955 -7.763 55.002 1.00 67.75 190 GLN A CA 1
ATOM 1549 C C . GLN A 1 190 ? -21.357 -6.391 54.460 1.00 67.75 190 GLN A C 1
ATOM 1551 O O . GLN A 1 190 ? -21.843 -6.305 53.336 1.00 67.75 190 GLN A O 1
ATOM 1556 N N . ILE A 1 191 ? -21.210 -5.323 55.246 1.00 68.94 191 ILE A N 1
ATOM 1557 C CA . ILE A 1 191 ? -21.392 -3.951 54.763 1.00 68.94 191 ILE A CA 1
ATOM 1558 C C . ILE A 1 191 ? -20.241 -3.582 53.839 1.00 68.94 191 ILE A C 1
ATOM 1560 O O . ILE A 1 191 ? -20.512 -3.195 52.716 1.00 68.94 191 ILE A O 1
ATOM 1564 N N . ASN A 1 192 ? -18.985 -3.828 54.214 1.00 70.38 192 ASN A N 1
ATOM 1565 C CA . ASN A 1 192 ? -17.846 -3.545 53.332 1.00 70.38 192 ASN A CA 1
ATOM 1566 C C . ASN A 1 192 ? -17.905 -4.303 51.997 1.00 70.38 192 ASN A C 1
ATOM 1568 O O . ASN A 1 192 ? -17.582 -3.728 50.959 1.00 70.38 192 ASN A O 1
ATOM 1572 N N . LYS A 1 193 ? -18.359 -5.565 51.997 1.00 75.56 193 LYS A N 1
ATOM 1573 C CA . LYS A 1 193 ? -18.596 -6.331 50.757 1.00 75.56 193 LYS A CA 1
ATOM 1574 C C . LYS A 1 193 ? -19.735 -5.749 49.913 1.00 75.56 193 LYS A C 1
ATOM 1576 O O . LYS A 1 193 ? -19.669 -5.794 48.690 1.00 75.56 193 LYS A O 1
ATOM 1581 N N . LEU A 1 194 ? -20.765 -5.194 50.550 1.00 73.12 194 LEU A N 1
ATOM 1582 C CA . LEU A 1 194 ? -21.879 -4.539 49.865 1.00 73.12 194 LEU A CA 1
ATOM 1583 C C . LEU A 1 194 ? -21.456 -3.174 49.297 1.00 73.12 194 LEU A C 1
ATOM 1585 O O . LEU A 1 194 ? -21.769 -2.871 48.150 1.00 73.12 194 LEU A O 1
ATOM 1589 N N . THR A 1 195 ? -20.680 -2.399 50.057 1.00 73.19 195 THR A N 1
ATOM 1590 C CA . THR A 1 195 ? -20.100 -1.117 49.642 1.00 73.19 195 THR A CA 1
ATOM 1591 C C . THR A 1 195 ? -19.149 -1.296 48.464 1.00 73.19 195 THR A C 1
ATOM 1593 O O . THR A 1 195 ? -19.235 -0.549 47.495 1.00 73.19 195 THR A O 1
ATOM 1596 N N . SER A 1 196 ? -18.262 -2.296 48.498 1.00 79.31 196 SER A N 1
ATOM 1597 C CA . SER A 1 196 ? -17.326 -2.543 47.394 1.00 79.31 196 SER A CA 1
ATOM 1598 C C . SER A 1 196 ? -18.046 -2.963 46.112 1.00 79.31 196 SER A C 1
ATOM 1600 O O . SER A 1 196 ? -17.688 -2.510 45.025 1.00 79.31 196 SER A O 1
ATOM 1602 N N . LEU A 1 197 ? -19.104 -3.769 46.234 1.00 77.94 197 LEU A N 1
ATOM 1603 C CA . LEU A 1 197 ? -19.925 -4.173 45.100 1.00 77.94 197 LEU A CA 1
ATOM 1604 C C . LEU A 1 197 ? -20.741 -2.995 44.543 1.00 77.94 197 LEU A C 1
ATOM 1606 O O . LEU A 1 197 ? -20.793 -2.811 43.331 1.00 77.94 197 LEU A O 1
ATOM 1610 N N . TYR A 1 198 ? -21.294 -2.144 45.410 1.00 75.69 198 TYR A N 1
ATOM 1611 C CA . TYR A 1 198 ? -21.985 -0.912 45.020 1.00 75.69 198 TYR A CA 1
ATOM 1612 C C . TYR A 1 198 ? -21.057 0.078 44.293 1.00 75.69 198 TYR A C 1
ATOM 1614 O O . TYR A 1 198 ? -21.427 0.634 43.257 1.00 75.69 198 TYR A O 1
ATOM 1622 N N . LEU A 1 199 ? -19.827 0.266 44.782 1.00 78.25 199 LEU A N 1
ATOM 1623 C CA . LEU A 1 199 ? -18.822 1.108 44.123 1.00 78.25 199 LEU A CA 1
ATOM 1624 C C . LEU A 1 199 ? -18.414 0.542 42.756 1.00 78.25 199 LEU A C 1
ATOM 1626 O O . LEU A 1 199 ? -18.263 1.305 41.804 1.00 78.25 199 LEU A O 1
ATOM 1630 N N . SER A 1 200 ? -18.299 -0.784 42.633 1.00 83.00 200 SER A N 1
ATOM 1631 C CA . SER A 1 200 ? -18.044 -1.455 41.353 1.00 83.00 200 SER A CA 1
ATOM 1632 C C . SER A 1 200 ? -19.188 -1.242 40.355 1.00 83.00 200 SER A C 1
ATOM 1634 O O . SER A 1 200 ? -18.937 -0.871 39.210 1.00 83.00 200 SER A O 1
ATOM 1636 N N . ILE A 1 201 ? -20.439 -1.415 40.792 1.00 80.94 201 ILE A N 1
ATOM 1637 C CA . ILE A 1 201 ? -21.634 -1.169 39.969 1.00 80.94 201 ILE A CA 1
ATOM 1638 C C . ILE A 1 201 ? -21.660 0.286 39.489 1.00 80.94 201 ILE A C 1
ATOM 1640 O O . ILE A 1 201 ? -21.893 0.539 38.309 1.00 80.94 201 ILE A O 1
ATOM 1644 N N . THR A 1 202 ? -21.373 1.232 40.387 1.00 76.94 202 THR A N 1
ATOM 1645 C CA . THR A 1 202 ? -21.347 2.667 40.072 1.00 76.94 202 THR A CA 1
ATOM 1646 C C . THR A 1 202 ? -20.238 2.989 39.066 1.00 76.94 202 THR A C 1
ATOM 1648 O O . THR A 1 202 ? -20.504 3.610 38.046 1.00 76.94 202 THR A O 1
ATOM 1651 N N . SER A 1 203 ? -19.023 2.470 39.271 1.00 79.12 203 SER A N 1
ATOM 1652 C CA . SER A 1 203 ? -17.888 2.681 38.361 1.00 79.12 203 SER A CA 1
ATOM 1653 C C . SER A 1 203 ? -18.111 2.087 36.964 1.00 79.12 203 SER A C 1
ATOM 1655 O O . SER A 1 203 ? -17.742 2.707 35.964 1.00 79.12 203 SER A O 1
ATOM 1657 N N . ILE A 1 204 ? -18.732 0.907 36.867 1.00 79.12 204 ILE A N 1
ATOM 1658 C CA . ILE A 1 204 ? -19.067 0.286 35.577 1.00 79.12 204 ILE A CA 1
ATOM 1659 C C . ILE A 1 204 ? -20.176 1.073 34.877 1.00 79.12 204 ILE A C 1
ATOM 1661 O O . ILE A 1 204 ? -20.097 1.289 33.670 1.00 79.12 204 ILE A O 1
ATOM 1665 N N . LEU A 1 205 ? -21.184 1.535 35.618 1.00 77.19 205 LEU A N 1
ATOM 1666 C CA . LEU A 1 205 ? -22.260 2.354 35.067 1.00 77.19 205 LEU A CA 1
ATOM 1667 C C . LEU A 1 205 ? -21.733 3.702 34.548 1.00 77.19 205 LEU A C 1
ATOM 1669 O O . LEU A 1 205 ? -22.091 4.091 33.438 1.00 77.19 205 LEU A O 1
ATOM 1673 N N . ASP A 1 206 ? -20.828 4.352 35.281 1.00 77.56 206 ASP A N 1
ATOM 1674 C CA . ASP A 1 206 ? -20.168 5.588 34.847 1.00 77.56 206 ASP A CA 1
ATOM 1675 C C . ASP A 1 206 ? -19.303 5.355 33.599 1.00 77.56 206 ASP A C 1
ATOM 1677 O O . ASP A 1 206 ? -19.402 6.106 32.632 1.00 77.56 206 ASP A O 1
ATOM 1681 N N . SER A 1 207 ? -18.548 4.250 33.552 1.00 79.31 207 SER A N 1
ATOM 1682 C CA . SER A 1 207 ? -17.745 3.876 32.375 1.00 79.31 207 SER A CA 1
ATOM 1683 C C . SER A 1 207 ? -18.613 3.641 31.130 1.00 79.31 207 SER A C 1
ATOM 1685 O O . SER A 1 207 ? -18.241 4.014 30.019 1.00 79.31 207 SER A O 1
ATOM 1687 N N . ILE A 1 208 ? -19.793 3.033 31.296 1.00 75.62 208 ILE A N 1
ATOM 1688 C CA . ILE A 1 208 ? -20.744 2.820 30.197 1.00 75.62 208 ILE A CA 1
ATOM 1689 C C . ILE A 1 208 ? -21.374 4.150 29.753 1.00 75.62 208 ILE A C 1
ATOM 1691 O O . ILE A 1 208 ? -21.604 4.335 28.557 1.00 75.62 208 ILE A O 1
ATOM 1695 N N . LEU A 1 209 ? -21.645 5.071 30.683 1.00 72.56 209 LEU A N 1
ATOM 1696 C CA . LEU A 1 209 ? -22.227 6.384 30.391 1.00 72.56 209 LEU A CA 1
ATOM 1697 C C . LEU A 1 209 ? -21.238 7.339 29.710 1.00 72.56 209 LEU A C 1
ATOM 1699 O O . LEU A 1 209 ? -21.638 8.026 28.774 1.00 72.56 209 LEU A O 1
ATOM 1703 N N . GLU A 1 210 ? -19.964 7.359 30.110 1.00 73.81 210 GLU A N 1
ATOM 1704 C CA . GLU A 1 210 ? -18.931 8.189 29.467 1.00 73.81 210 GLU A CA 1
ATOM 1705 C C . GLU A 1 210 ? -18.716 7.812 27.993 1.00 73.81 210 GLU A C 1
ATOM 1707 O O . GLU A 1 210 ? -18.486 8.675 27.142 1.00 73.81 210 GLU A O 1
ATOM 1712 N N . GLU A 1 211 ? -18.830 6.524 27.664 1.00 68.06 211 GLU A N 1
ATOM 1713 C CA . GLU A 1 211 ? -18.628 6.035 26.299 1.00 68.06 211 GLU A CA 1
ATOM 1714 C C . GLU A 1 211 ? -19.923 6.018 25.456 1.00 68.06 211 GLU A C 1
ATOM 1716 O O . GLU A 1 211 ? -19.879 5.863 24.227 1.00 68.06 211 GLU A O 1
ATOM 1721 N N . HIS A 1 212 ? -21.092 6.231 26.072 1.00 64.88 212 HIS A N 1
ATOM 1722 C CA . HIS A 1 212 ? -22.365 6.343 25.366 1.00 64.88 212 HIS A CA 1
ATOM 1723 C C . HIS A 1 212 ? -22.662 7.796 24.981 1.00 64.88 212 HIS A C 1
ATOM 1725 O O . HIS A 1 212 ? -23.189 8.586 25.759 1.00 64.88 212 HIS A O 1
ATOM 1731 N N . LYS A 1 213 ? -22.411 8.149 23.718 1.00 62.12 213 LYS A N 1
ATOM 1732 C CA . LYS A 1 213 ? -22.931 9.406 23.162 1.00 62.12 213 LYS A CA 1
ATOM 1733 C C . LYS A 1 213 ? -24.458 9.305 22.998 1.00 62.12 213 LYS A C 1
ATOM 1735 O O . LYS A 1 213 ? -24.927 8.249 22.569 1.00 62.12 213 LYS A O 1
ATOM 1740 N N . PRO A 1 214 ? -25.238 10.364 23.283 1.00 55.78 214 PRO A N 1
ATOM 1741 C CA . PRO A 1 214 ? -26.705 10.349 23.175 1.00 55.78 214 PRO A CA 1
ATOM 1742 C C . PRO A 1 214 ? -27.228 10.114 21.744 1.00 55.78 214 PRO A C 1
ATOM 1744 O O . PRO A 1 214 ? -28.408 9.834 21.562 1.00 55.78 214 PRO A O 1
ATOM 1747 N N . GLU A 1 215 ? -26.359 10.176 20.731 1.00 53.31 215 GLU A N 1
ATOM 1748 C CA . GLU A 1 215 ? -26.716 9.947 19.325 1.00 53.31 215 GLU A CA 1
ATOM 1749 C C . GLU A 1 215 ? -26.789 8.463 18.912 1.00 53.31 215 GLU A C 1
ATOM 1751 O O . GLU A 1 215 ? -27.353 8.158 17.865 1.00 53.31 215 GLU A O 1
ATOM 1756 N N . ASP A 1 216 ? -26.294 7.524 19.734 1.00 56.88 216 ASP A N 1
ATOM 1757 C CA . ASP A 1 216 ? -26.346 6.069 19.456 1.00 56.88 216 ASP A CA 1
ATOM 1758 C C . ASP A 1 216 ? -27.739 5.441 19.733 1.00 56.88 216 ASP A C 1
ATOM 1760 O O . ASP A 1 216 ? -27.924 4.232 19.577 1.00 56.88 216 ASP A O 1
ATOM 1764 N N . GLY A 1 217 ? -28.731 6.256 20.121 1.00 52.66 217 GLY A N 1
ATOM 1765 C CA . GLY A 1 217 ? -30.079 5.823 20.497 1.00 52.66 217 GLY A CA 1
ATOM 1766 C C . GLY A 1 217 ? -30.158 5.246 21.920 1.00 52.66 217 GLY A C 1
ATOM 1767 O O . GLY A 1 217 ? -29.146 4.842 22.492 1.00 52.66 217 GLY A O 1
ATOM 1768 N N . PRO A 1 218 ? -31.351 5.215 22.540 1.00 54.94 218 PRO A N 1
ATOM 1769 C CA . PRO A 1 218 ? -31.503 4.693 23.891 1.00 54.94 218 PRO A CA 1
ATOM 1770 C C . PRO A 1 218 ? -31.322 3.171 23.888 1.00 54.94 218 PRO A C 1
ATOM 1772 O O . PRO A 1 218 ? -32.147 2.425 23.355 1.00 54.94 218 PRO A O 1
ATOM 1775 N N . ILE A 1 219 ? -30.251 2.678 24.513 1.00 62.62 219 ILE A N 1
ATOM 1776 C CA . ILE A 1 219 ? -30.151 1.254 24.840 1.00 62.62 219 ILE A CA 1
ATOM 1777 C C . ILE A 1 219 ? -31.197 0.980 25.930 1.00 62.62 219 ILE A C 1
ATOM 1779 O O . ILE A 1 219 ? -30.960 1.239 27.105 1.00 62.62 219 ILE A O 1
ATOM 1783 N N . VAL A 1 220 ? -32.352 0.428 25.547 1.00 61.72 220 VAL A N 1
ATOM 1784 C CA . VAL A 1 220 ? -33.473 0.063 26.446 1.00 61.72 220 VAL A CA 1
ATOM 1785 C C . VAL A 1 220 ? -32.998 -0.770 27.647 1.00 61.72 220 VAL A C 1
ATOM 1787 O O . VAL A 1 220 ? -33.508 -0.659 28.761 1.00 61.72 220 VAL A O 1
ATOM 1790 N N . ILE A 1 221 ? -31.969 -1.593 27.434 1.00 62.09 221 ILE A N 1
ATOM 1791 C CA . ILE A 1 221 ? -31.358 -2.418 28.477 1.00 62.09 221 ILE A CA 1
ATOM 1792 C C . ILE A 1 221 ? -30.602 -1.550 29.497 1.00 62.09 221 ILE A C 1
ATOM 1794 O O . ILE A 1 221 ? -30.676 -1.828 30.687 1.00 62.09 221 ILE A O 1
ATOM 1798 N N . LEU A 1 222 ? -29.939 -0.471 29.069 1.00 66.44 222 LEU A N 1
ATOM 1799 C CA . LEU A 1 222 ? -29.270 0.477 29.961 1.00 66.44 222 LEU A CA 1
ATOM 1800 C C . LEU A 1 222 ? -30.284 1.237 30.816 1.00 66.44 222 LEU A C 1
ATOM 1802 O O . LEU A 1 222 ? -30.032 1.463 31.990 1.00 66.44 222 LEU A O 1
ATOM 1806 N N . GLU A 1 223 ? -31.440 1.596 30.262 1.00 69.50 223 GLU A N 1
ATOM 1807 C CA . GLU A 1 223 ? -32.505 2.269 31.012 1.00 69.50 223 GLU A CA 1
ATOM 1808 C C . GLU A 1 223 ? -33.122 1.344 32.071 1.00 69.50 223 GLU A C 1
ATOM 1810 O O . GLU A 1 223 ? -33.277 1.732 33.233 1.00 69.50 223 GLU A O 1
ATOM 1815 N N . LYS A 1 224 ? -33.361 0.075 31.711 1.00 71.31 224 LYS A N 1
ATOM 1816 C CA . LYS A 1 224 ? -33.800 -0.955 32.659 1.00 71.31 224 LYS A CA 1
ATOM 1817 C C . LYS A 1 224 ? -32.754 -1.218 33.744 1.00 71.31 224 LYS A C 1
ATOM 1819 O O . LYS A 1 224 ? -33.104 -1.241 34.920 1.00 71.31 224 LYS A O 1
ATOM 1824 N N . LEU A 1 225 ? -31.478 -1.360 33.381 1.00 66.81 225 LEU A N 1
ATOM 1825 C CA . LEU A 1 225 ? -30.405 -1.541 34.359 1.00 66.81 225 LEU A CA 1
ATOM 1826 C C . LEU A 1 225 ? -30.182 -0.294 35.210 1.00 66.81 225 LEU A C 1
ATOM 1828 O O . LEU A 1 225 ? -29.944 -0.426 36.399 1.00 66.81 225 LEU A O 1
ATOM 1832 N N . LYS A 1 226 ? -30.338 0.914 34.667 1.00 73.56 226 LYS A N 1
ATOM 1833 C CA . LYS A 1 226 ? -30.298 2.158 35.444 1.00 73.56 226 LYS A CA 1
ATOM 1834 C C . LYS A 1 226 ? -31.423 2.193 36.476 1.00 73.56 226 LYS A C 1
ATOM 1836 O O . LYS A 1 226 ? -31.185 2.571 37.618 1.00 73.56 226 LYS A O 1
ATOM 1841 N N . SER A 1 227 ? -32.630 1.757 36.111 1.00 71.69 227 SER A N 1
ATOM 1842 C CA . SER A 1 227 ? -33.744 1.602 37.053 1.00 71.69 227 SER A CA 1
ATOM 1843 C C . SER A 1 227 ? -33.442 0.555 38.136 1.00 71.69 227 SER A C 1
ATOM 1845 O O . SER A 1 227 ? -33.643 0.841 39.314 1.00 71.69 227 SER A O 1
ATOM 1847 N N . GLN A 1 228 ? -32.876 -0.602 37.773 1.00 70.94 228 GLN A N 1
ATOM 1848 C CA . GLN A 1 228 ? -32.491 -1.646 38.734 1.00 70.94 228 GLN A CA 1
ATOM 1849 C C . GLN A 1 228 ? -31.341 -1.215 39.656 1.00 70.94 228 GLN A C 1
ATOM 1851 O O . GLN A 1 228 ? -31.399 -1.456 40.858 1.00 70.94 228 GLN A O 1
ATOM 1856 N N . VAL A 1 229 ? -30.336 -0.510 39.132 1.00 73.38 229 VAL A N 1
ATOM 1857 C CA . VAL A 1 229 ? -29.240 0.070 39.922 1.00 73.38 229 VAL A CA 1
ATOM 1858 C C . VAL A 1 229 ? -29.773 1.155 40.855 1.00 73.38 229 VAL A C 1
ATOM 1860 O O . VAL A 1 229 ? -29.362 1.220 42.010 1.00 73.38 229 VAL A O 1
ATOM 1863 N N . ASN A 1 230 ? -30.731 1.970 40.408 1.00 73.94 230 ASN A N 1
ATOM 1864 C CA . ASN A 1 230 ? -31.394 2.944 41.273 1.00 73.94 230 ASN A CA 1
ATOM 1865 C C . ASN A 1 230 ? -32.214 2.259 42.378 1.00 73.94 230 ASN A C 1
ATOM 1867 O O . ASN A 1 230 ? -32.119 2.685 43.524 1.00 73.94 230 ASN A O 1
ATOM 1871 N N . SER A 1 231 ? -32.956 1.185 42.080 1.00 74.69 231 SER A N 1
ATOM 1872 C CA . SER A 1 231 ? -33.655 0.379 43.099 1.00 74.69 231 SER A CA 1
ATOM 1873 C C . SER A 1 231 ? -32.670 -0.200 44.115 1.00 74.69 231 SER A C 1
ATOM 1875 O O . SER A 1 231 ? -32.805 0.031 45.314 1.00 74.69 231 SER A O 1
ATOM 1877 N N . SER A 1 232 ? -31.600 -0.831 43.623 1.00 67.50 232 SER A N 1
ATOM 1878 C CA . SER A 1 232 ? -30.488 -1.338 44.432 1.00 67.50 232 SER A CA 1
ATOM 1879 C C . SER A 1 232 ? -29.857 -0.243 45.303 1.00 67.50 232 SER A C 1
ATOM 1881 O O . SER A 1 232 ? -29.509 -0.492 46.455 1.00 67.50 232 SER A O 1
ATOM 1883 N N . ARG A 1 233 ? -29.750 0.998 44.805 1.00 71.06 233 ARG A N 1
ATOM 1884 C CA . ARG A 1 233 ? -29.253 2.153 45.569 1.00 71.06 233 ARG A CA 1
ATOM 1885 C C . ARG A 1 233 ? -30.191 2.540 46.712 1.00 71.06 233 ARG A C 1
ATOM 1887 O O . ARG A 1 233 ? -29.711 2.813 47.809 1.00 71.06 233 ARG A O 1
ATOM 1894 N N . TYR A 1 234 ? -31.503 2.572 46.480 1.00 72.81 234 TYR A N 1
ATOM 1895 C CA . TYR A 1 234 ? -32.477 2.879 47.533 1.00 72.81 234 TYR A CA 1
ATOM 1896 C C . TYR A 1 234 ? -32.529 1.782 48.601 1.00 72.81 234 TYR A C 1
ATOM 1898 O O . TYR A 1 234 ? -32.608 2.087 49.790 1.00 72.81 234 TYR A O 1
ATOM 1906 N N . GLU A 1 235 ? -32.407 0.517 48.202 1.00 68.88 235 GLU A N 1
ATOM 1907 C CA . GLU A 1 235 ? -32.320 -0.613 49.132 1.00 68.88 235 GLU A CA 1
ATOM 1908 C C . GLU A 1 235 ? -31.020 -0.580 49.942 1.00 68.88 235 GLU A C 1
ATOM 1910 O O . GLU A 1 235 ? -31.045 -0.735 51.163 1.00 68.88 235 GLU A O 1
ATOM 1915 N N . TYR A 1 236 ? -29.889 -0.281 49.296 1.00 70.19 236 TYR A N 1
ATOM 1916 C CA . TYR A 1 236 ? -28.614 -0.053 49.974 1.00 70.19 236 TYR A CA 1
ATOM 1917 C C . TYR A 1 236 ? -28.718 1.052 51.025 1.00 70.19 236 TYR A C 1
ATOM 1919 O O . TYR A 1 236 ? -28.312 0.865 52.171 1.00 70.19 236 TYR A O 1
ATOM 1927 N N . GLN A 1 237 ? -29.284 2.194 50.635 1.00 74.81 237 GLN A N 1
ATOM 1928 C CA . GLN A 1 237 ? -29.471 3.344 51.506 1.00 74.81 237 GLN A CA 1
ATOM 1929 C C . GLN A 1 237 ? -30.372 2.990 52.692 1.00 74.81 237 GLN A C 1
ATOM 1931 O O . GLN A 1 237 ? -30.015 3.281 53.827 1.00 74.81 237 GLN A O 1
ATOM 1936 N N . SER A 1 238 ? -31.471 2.267 52.463 1.00 72.88 238 SER A N 1
ATOM 1937 C CA . SER A 1 238 ? -32.357 1.793 53.530 1.00 72.88 238 SER A CA 1
ATOM 1938 C C . SER A 1 238 ? -31.650 0.854 54.519 1.00 72.88 238 SER A C 1
ATOM 1940 O O . SER A 1 238 ? -31.813 0.992 55.735 1.00 72.88 238 SER A O 1
ATOM 1942 N N . ILE A 1 239 ? -30.808 -0.063 54.028 1.00 68.44 239 ILE A N 1
ATOM 1943 C CA . ILE A 1 239 ? -30.012 -0.971 54.871 1.00 68.44 239 ILE A CA 1
ATOM 1944 C C . ILE A 1 239 ? -28.970 -0.187 55.676 1.00 68.44 239 ILE A C 1
ATOM 1946 O O . ILE A 1 239 ? -28.800 -0.439 56.870 1.00 68.44 239 ILE A O 1
ATOM 1950 N N . MET A 1 240 ? -28.293 0.777 55.052 1.00 66.38 240 MET A N 1
ATOM 1951 C CA . MET A 1 240 ? -27.302 1.621 55.723 1.00 66.38 240 MET A CA 1
ATOM 1952 C C . MET A 1 240 ? -27.955 2.531 56.766 1.00 66.38 240 MET A C 1
ATOM 1954 O O . MET A 1 240 ? -27.448 2.626 57.881 1.00 66.38 240 MET A O 1
ATOM 1958 N N . ASP A 1 241 ? -29.117 3.112 56.474 1.00 71.38 241 ASP A N 1
ATOM 1959 C CA . ASP A 1 241 ? -29.883 3.931 57.416 1.00 71.38 241 ASP A CA 1
ATOM 1960 C C . ASP A 1 241 ? -30.391 3.102 58.608 1.00 71.38 241 ASP A C 1
ATOM 1962 O O . ASP A 1 241 ? -30.354 3.566 59.753 1.00 71.38 241 ASP A O 1
ATOM 1966 N N . THR A 1 242 ? -30.795 1.849 58.371 1.00 70.50 242 THR A N 1
ATOM 1967 C CA . THR A 1 242 ? -31.213 0.903 59.421 1.00 70.50 242 THR A CA 1
ATOM 1968 C C . THR A 1 242 ? -30.033 0.489 60.297 1.00 70.50 242 THR A C 1
ATOM 1970 O O . THR A 1 242 ? -30.144 0.493 61.523 1.00 70.50 242 THR A O 1
ATOM 1973 N N . TYR A 1 243 ? -28.874 0.208 59.698 1.00 67.50 243 TYR A N 1
ATOM 1974 C CA . TYR A 1 243 ? -27.656 -0.145 60.424 1.00 67.50 243 TYR A CA 1
ATOM 1975 C C . TYR A 1 243 ? -27.108 1.030 61.246 1.00 67.50 243 TYR A C 1
ATOM 1977 O O . TYR A 1 243 ? -26.798 0.876 62.426 1.00 67.50 243 TYR A O 1
ATOM 1985 N N . ILE A 1 244 ? -27.066 2.233 60.666 1.00 67.56 244 ILE A N 1
ATOM 1986 C CA . ILE A 1 244 ? -26.655 3.461 61.360 1.00 67.56 244 ILE A CA 1
ATOM 1987 C C . ILE A 1 244 ? -27.629 3.789 62.498 1.00 67.56 244 ILE A C 1
ATOM 1989 O O . ILE A 1 244 ? -27.198 4.197 63.576 1.00 67.56 244 ILE A O 1
ATOM 1993 N N . SER A 1 245 ? -28.936 3.608 62.295 1.00 68.94 245 SER A N 1
ATOM 1994 C CA . SER A 1 245 ? -29.943 3.813 63.346 1.00 68.94 245 SER A CA 1
ATOM 1995 C C . SER A 1 245 ? -29.839 2.760 64.454 1.00 68.94 245 SER A C 1
ATOM 1997 O O . SER A 1 245 ? -29.955 3.110 65.630 1.00 68.94 245 SER A O 1
ATOM 1999 N N . GLY A 1 246 ? -29.542 1.504 64.102 1.00 66.62 246 GLY A N 1
ATOM 2000 C CA . GLY A 1 246 ? -29.239 0.415 65.032 1.00 66.62 246 GLY A CA 1
ATOM 2001 C C . GLY A 1 246 ? -28.034 0.743 65.910 1.00 66.62 246 GLY A C 1
ATOM 2002 O O . GLY A 1 246 ? -28.179 0.815 67.130 1.00 66.62 246 GLY A O 1
ATOM 2003 N N . LEU A 1 247 ? -26.901 1.095 65.297 1.00 63.66 247 LEU A N 1
ATOM 2004 C CA . LEU A 1 247 ? -25.684 1.521 65.995 1.00 63.66 247 LEU A CA 1
ATOM 2005 C C . LEU A 1 247 ? -25.906 2.764 66.864 1.00 63.66 247 LEU A C 1
ATOM 2007 O O . LEU A 1 247 ? -25.474 2.805 68.011 1.00 63.66 247 LEU A O 1
ATOM 2011 N N . LYS A 1 248 ? -26.634 3.776 66.375 1.00 65.00 248 LYS A N 1
ATOM 2012 C CA . LYS A 1 248 ? -26.988 4.964 67.175 1.00 65.00 248 LYS A CA 1
ATOM 2013 C C . LYS A 1 248 ? -27.861 4.607 68.377 1.00 65.00 248 LYS A C 1
ATOM 2015 O O . LYS A 1 248 ? -27.695 5.197 69.444 1.00 65.00 248 LYS A O 1
ATOM 2020 N N . SER A 1 249 ? -28.787 3.661 68.226 1.00 64.88 249 SER A N 1
ATOM 2021 C CA . SER A 1 249 ? -29.633 3.188 69.325 1.00 64.88 249 SER A CA 1
ATOM 2022 C C . SER A 1 249 ? -28.842 2.379 70.356 1.00 64.88 249 SER A C 1
ATOM 2024 O O . SER A 1 249 ? -29.097 2.501 71.553 1.00 64.88 249 SER A O 1
ATOM 2026 N N . GLU A 1 250 ? -27.847 1.615 69.910 1.00 61.69 250 GLU A N 1
ATOM 2027 C CA . GLU A 1 250 ? -26.954 0.814 70.746 1.00 61.69 250 GLU A CA 1
ATOM 2028 C C . GLU A 1 250 ? -25.975 1.704 71.522 1.00 61.69 250 GLU A C 1
ATOM 2030 O O . GLU A 1 250 ? -25.877 1.591 72.743 1.00 61.69 250 GLU A O 1
ATOM 2035 N N . ILE A 1 251 ? -25.401 2.716 70.863 1.00 60.25 251 ILE A N 1
ATOM 2036 C CA . ILE A 1 251 ? -24.619 3.782 71.505 1.00 60.25 251 ILE A CA 1
ATOM 2037 C C . ILE A 1 251 ? -25.476 4.549 72.524 1.00 60.25 251 ILE A C 1
ATOM 2039 O O . ILE A 1 251 ? -25.009 4.827 73.629 1.00 60.25 251 ILE A O 1
ATOM 2043 N N . LYS A 1 252 ? -26.743 4.864 72.206 1.00 66.12 252 LYS A N 1
ATOM 2044 C CA . LYS A 1 252 ? -27.674 5.557 73.120 1.00 66.12 252 LYS A CA 1
ATOM 2045 C C . LYS A 1 252 ? -28.046 4.705 74.341 1.00 66.12 252 LYS A C 1
ATOM 2047 O O . LYS A 1 252 ? -28.150 5.242 75.440 1.00 66.12 252 LYS A O 1
ATOM 2052 N N . LYS A 1 253 ? -28.206 3.386 74.175 1.00 62.72 253 LYS A N 1
ATOM 2053 C CA . LYS A 1 253 ? -28.417 2.437 75.284 1.00 62.72 253 LYS A CA 1
ATOM 2054 C C . LYS A 1 253 ? -27.171 2.323 76.171 1.00 62.72 253 LYS A C 1
ATOM 2056 O O . LYS A 1 253 ? -27.304 2.382 77.390 1.00 62.72 253 LYS A O 1
ATOM 2061 N N . MET A 1 254 ? -25.977 2.256 75.575 1.00 53.47 254 MET A N 1
ATOM 2062 C CA . MET A 1 254 ? -24.692 2.226 76.295 1.00 53.47 254 MET A CA 1
ATOM 2063 C C . MET A 1 254 ? -24.336 3.553 76.988 1.00 53.47 254 MET A C 1
ATOM 2065 O O . MET A 1 254 ? -23.538 3.557 77.916 1.00 53.47 254 MET A O 1
ATOM 2069 N N . THR A 1 255 ? -24.929 4.679 76.575 1.00 54.84 255 THR A N 1
ATOM 2070 C CA . THR A 1 255 ? -24.773 5.978 77.262 1.00 54.84 255 THR A CA 1
ATOM 2071 C C . THR A 1 255 ? -25.870 6.267 78.293 1.00 54.84 255 THR A C 1
ATOM 2073 O O . THR A 1 255 ? -25.636 7.078 79.186 1.00 54.84 255 THR A O 1
ATOM 2076 N N . SER A 1 256 ? -27.044 5.613 78.228 1.00 54.72 256 SER A N 1
ATOM 2077 C CA . SER A 1 256 ? -28.111 5.752 79.241 1.00 54.72 256 SER A CA 1
ATOM 2078 C C . SER A 1 256 ? -28.049 4.728 80.381 1.00 54.72 256 SER A C 1
ATOM 2080 O O . SER A 1 256 ? -28.616 4.967 81.445 1.00 54.72 256 SER A O 1
ATOM 2082 N N . SER A 1 257 ? -27.383 3.591 80.178 1.00 48.66 257 SER A N 1
ATOM 2083 C CA . SER A 1 257 ? -27.054 2.618 81.227 1.00 48.66 257 SER A CA 1
ATOM 2084 C C . SER A 1 257 ? -25.570 2.761 81.580 1.00 48.66 257 SER A C 1
ATOM 2086 O O . SER A 1 257 ? -24.757 2.954 80.688 1.00 48.66 257 SER A O 1
ATOM 2088 N N . GLN A 1 258 ? -25.225 2.742 82.873 1.00 45.75 258 GLN A N 1
ATOM 2089 C CA . GLN A 1 258 ? -23.868 2.974 83.405 1.00 45.75 258 GLN A CA 1
ATOM 2090 C C . GLN A 1 258 ? -22.723 2.319 82.594 1.00 45.75 258 GLN A C 1
ATOM 2092 O O . GLN A 1 258 ? -22.911 1.236 82.042 1.00 45.75 258 GLN A O 1
ATOM 2097 N N . PRO A 1 259 ? -21.520 2.935 82.577 1.00 46.53 259 PRO A N 1
ATOM 2098 C CA . PRO A 1 259 ? -20.467 2.633 81.615 1.00 46.53 259 PRO A CA 1
ATOM 2099 C C . PRO A 1 259 ? -19.901 1.231 81.844 1.00 46.53 259 PRO A C 1
ATOM 2101 O O . PRO A 1 259 ? -19.134 1.008 82.780 1.00 46.53 259 PRO A O 1
ATOM 2104 N N . GLN A 1 260 ? -20.253 0.293 80.969 1.00 43.28 260 GLN A N 1
ATOM 2105 C CA . GLN A 1 260 ? -19.481 -0.927 80.776 1.00 43.28 260 GLN A CA 1
ATOM 2106 C C . GLN A 1 260 ? -18.668 -0.760 79.487 1.00 43.28 260 GLN A C 1
ATOM 2108 O O . GLN A 1 260 ? -19.207 -0.751 78.388 1.00 43.28 260 GLN A O 1
ATOM 2113 N N . ASP A 1 261 ? -17.368 -0.544 79.692 1.00 48.50 261 ASP A N 1
ATOM 2114 C CA . ASP A 1 261 ? -16.265 -0.451 78.730 1.00 48.50 261 ASP A CA 1
ATOM 2115 C C . ASP A 1 261 ? -16.224 0.738 77.738 1.00 48.50 261 ASP A C 1
ATOM 2117 O O . ASP A 1 261 ? -16.836 0.710 76.675 1.00 48.50 261 ASP A O 1
ATOM 2121 N N . PRO A 1 262 ? -15.373 1.763 77.980 1.00 51.12 262 PRO A N 1
ATOM 2122 C CA . PRO A 1 262 ? -15.180 2.880 77.046 1.00 51.12 262 PRO A CA 1
ATOM 2123 C C . PRO A 1 262 ? -14.503 2.481 75.718 1.00 51.12 262 PRO A C 1
ATOM 2125 O O . PRO A 1 262 ? -14.499 3.272 74.778 1.00 51.12 262 PRO A O 1
ATOM 2128 N N . LYS A 1 263 ? -13.938 1.268 75.615 1.00 52.69 263 LYS A N 1
ATOM 2129 C CA . LYS A 1 263 ? -13.301 0.764 74.385 1.00 52.69 263 LYS A CA 1
ATOM 2130 C C . LYS A 1 263 ? -14.310 0.305 73.329 1.00 52.69 263 LYS A C 1
ATOM 2132 O O . LYS A 1 263 ? -14.106 0.610 72.160 1.00 52.69 263 LYS A O 1
ATOM 2137 N N . SER A 1 264 ? -15.406 -0.345 73.728 1.00 53.56 264 SER A N 1
ATOM 2138 C CA . SER A 1 264 ? -16.444 -0.805 72.791 1.00 53.56 264 SER A CA 1
ATOM 2139 C C . SER A 1 264 ? -17.198 0.375 72.171 1.00 53.56 264 SER A C 1
ATOM 2141 O O . SER A 1 264 ? -17.495 0.376 70.980 1.00 53.56 264 SER A O 1
ATOM 2143 N N . VAL A 1 265 ? -17.424 1.438 72.950 1.00 52.66 265 VAL A N 1
ATOM 2144 C CA . VAL A 1 265 ? -18.032 2.687 72.466 1.00 52.66 265 VAL A CA 1
ATOM 2145 C C . VAL A 1 265 ? -17.117 3.400 71.464 1.00 52.66 265 VAL A C 1
ATOM 2147 O O . VAL A 1 265 ? -17.608 3.888 70.448 1.00 52.66 265 VAL A O 1
ATOM 2150 N N . SER A 1 266 ? -15.800 3.422 71.702 1.00 57.53 266 SER A N 1
ATOM 2151 C CA . SER A 1 266 ? -14.825 3.995 70.762 1.00 57.53 266 SER A CA 1
ATOM 2152 C C . SER A 1 266 ? -14.729 3.199 69.456 1.00 57.53 266 SER A C 1
ATOM 2154 O O . SER A 1 266 ? -14.714 3.810 68.393 1.00 57.53 266 SER A O 1
ATOM 2156 N N . GLU A 1 267 ? -14.732 1.862 69.511 1.00 59.72 267 GLU A N 1
ATOM 2157 C CA . GLU A 1 267 ? -14.729 1.003 68.312 1.00 59.72 267 GLU A CA 1
ATOM 2158 C C . GLU A 1 267 ? -16.012 1.163 67.485 1.00 59.72 267 GLU A C 1
ATOM 2160 O O . GLU A 1 267 ? -15.953 1.260 66.260 1.00 59.72 267 GLU A O 1
ATOM 2165 N N . LEU A 1 268 ? -17.179 1.262 68.132 1.00 56.31 268 LEU A N 1
ATOM 2166 C CA . LEU A 1 268 ? -18.444 1.518 67.436 1.00 56.31 268 LEU A CA 1
ATOM 2167 C C . LEU A 1 268 ? -18.485 2.934 66.837 1.00 56.31 268 LEU A C 1
ATOM 2169 O O . LEU A 1 268 ? -18.992 3.120 65.732 1.00 56.31 268 LEU A O 1
ATOM 2173 N N . GLN A 1 269 ? -17.913 3.935 67.513 1.00 56.56 269 GLN A N 1
ATOM 2174 C CA . GLN A 1 269 ? -17.764 5.290 66.967 1.00 56.56 269 GLN A CA 1
ATOM 2175 C C . GLN A 1 269 ? -16.794 5.342 65.778 1.00 56.56 269 GLN A C 1
ATOM 2177 O O . GLN A 1 269 ? -17.062 6.051 64.809 1.00 56.56 269 GLN A O 1
ATOM 2182 N N . GLU A 1 270 ? -15.707 4.571 65.811 1.00 63.16 270 GLU A N 1
ATOM 2183 C CA . GLU A 1 270 ? -14.752 4.445 64.707 1.00 63.16 270 GLU A CA 1
ATOM 2184 C C . GLU A 1 270 ? -15.368 3.708 63.508 1.00 63.16 270 GLU A C 1
ATOM 2186 O O . GLU A 1 270 ? -15.196 4.140 62.368 1.00 63.16 270 GLU A O 1
ATOM 2191 N N . GLN A 1 271 ? -16.175 2.668 63.743 1.00 58.97 271 GLN A N 1
ATOM 2192 C CA . GLN A 1 271 ? -16.949 1.995 62.693 1.00 58.97 271 GLN A CA 1
ATOM 2193 C C . GLN A 1 271 ? -17.991 2.930 62.067 1.00 58.97 271 GLN A C 1
ATOM 2195 O O . GLN A 1 271 ? -18.113 2.972 60.843 1.00 58.97 271 GLN A O 1
ATOM 2200 N N . VAL A 1 272 ? -18.688 3.740 62.873 1.00 57.06 272 VAL A N 1
ATOM 2201 C CA . VAL A 1 272 ? -19.614 4.773 62.378 1.00 57.06 272 VAL A CA 1
ATOM 2202 C C . VAL A 1 272 ? -18.872 5.842 61.570 1.00 57.06 272 VAL A C 1
ATOM 2204 O O . VAL A 1 272 ? -19.336 6.207 60.494 1.00 57.06 272 VAL A O 1
ATOM 2207 N N . MET A 1 273 ? -17.711 6.319 62.029 1.00 56.28 273 MET A N 1
ATOM 2208 C CA . MET A 1 273 ? -16.906 7.312 61.305 1.00 56.28 273 MET A CA 1
ATOM 2209 C C . MET A 1 273 ? -16.293 6.755 60.017 1.00 56.28 273 MET A C 1
ATOM 2211 O O . MET A 1 273 ? -16.253 7.462 59.013 1.00 56.28 273 MET A O 1
ATOM 2215 N N . THR A 1 274 ? -15.873 5.489 60.006 1.00 62.97 274 THR A N 1
ATOM 2216 C CA . THR A 1 274 ? -15.380 4.800 58.804 1.00 62.97 274 THR A CA 1
ATOM 2217 C C . THR A 1 274 ? -16.513 4.634 57.794 1.00 62.97 274 THR A C 1
ATOM 2219 O O . THR A 1 274 ? -16.372 4.976 56.625 1.00 62.97 274 THR A O 1
ATOM 2222 N N . ILE A 1 275 ? -17.695 4.209 58.239 1.00 56.50 275 ILE A N 1
ATOM 2223 C CA . ILE A 1 275 ? -18.859 4.103 57.357 1.00 56.50 275 ILE A CA 1
ATOM 2224 C C . ILE A 1 275 ? -19.261 5.478 56.823 1.00 56.50 275 ILE A C 1
ATOM 2226 O O . ILE A 1 275 ? -19.501 5.592 55.631 1.00 56.50 275 ILE A O 1
ATOM 2230 N N . LEU A 1 276 ? -19.268 6.528 57.649 1.00 51.75 276 LEU A N 1
ATOM 2231 C CA . LEU A 1 276 ? -19.600 7.894 57.225 1.00 51.75 276 LEU A CA 1
ATOM 2232 C C . LEU A 1 276 ? -18.550 8.531 56.302 1.00 51.75 276 LEU A C 1
ATOM 2234 O O . LEU A 1 276 ? -18.910 9.391 55.506 1.00 51.75 276 LEU A O 1
ATOM 2238 N N . THR A 1 277 ? -17.279 8.130 56.382 1.00 56.06 277 THR A N 1
ATOM 2239 C CA . THR A 1 277 ? -16.219 8.609 55.471 1.00 56.06 277 THR A CA 1
ATOM 2240 C C . THR A 1 277 ? -16.241 7.895 54.122 1.00 56.06 277 THR A C 1
ATOM 2242 O O . THR A 1 277 ? -15.913 8.511 53.111 1.00 56.06 277 THR A O 1
ATOM 2245 N N . PHE A 1 278 ? -16.670 6.631 54.084 1.00 50.22 278 PHE A N 1
ATOM 2246 C CA . PHE A 1 278 ? -16.881 5.877 52.843 1.00 50.22 278 PHE A CA 1
ATOM 2247 C C . PHE A 1 278 ? -18.299 6.005 52.273 1.00 50.22 278 PHE A C 1
ATOM 2249 O O . PHE A 1 278 ? -18.527 5.609 51.130 1.00 50.22 278 PHE A O 1
ATOM 2256 N N . TYR A 1 279 ? -19.247 6.567 53.028 1.00 43.50 279 TYR A N 1
ATOM 2257 C CA . TYR A 1 279 ? -20.543 6.988 52.515 1.00 43.50 279 TYR A CA 1
ATOM 2258 C C . TYR A 1 279 ? -20.314 8.268 51.711 1.00 43.50 279 TYR A C 1
ATOM 2260 O O . TYR A 1 279 ? -20.011 9.310 52.300 1.00 43.50 279 TYR A O 1
ATOM 2268 N N . PRO A 1 280 ? -20.422 8.245 50.373 1.00 42.03 280 PRO A N 1
ATOM 2269 C CA . PRO A 1 280 ? -20.376 9.485 49.636 1.00 42.03 280 PRO A CA 1
ATOM 2270 C C . PRO A 1 280 ? -21.585 10.291 50.100 1.00 42.03 280 PRO A C 1
ATOM 2272 O O . PRO A 1 280 ? -22.731 9.871 49.948 1.00 42.03 280 PRO A O 1
ATOM 2275 N N . TYR A 1 281 ? -21.324 11.445 50.705 1.00 38.47 281 TYR A N 1
ATOM 2276 C CA . TYR A 1 281 ? -22.312 12.495 50.852 1.00 38.47 281 TYR A CA 1
ATOM 2277 C C . TYR A 1 281 ? -22.817 12.793 49.435 1.00 38.47 281 TYR A C 1
ATOM 2279 O O . TYR A 1 281 ? -22.195 13.536 48.679 1.00 38.47 281 TYR A O 1
ATOM 2287 N N . THR A 1 282 ? -23.941 12.190 49.047 1.00 39.56 282 THR A N 1
ATOM 2288 C CA . THR A 1 282 ? -24.633 12.416 47.769 1.00 39.56 282 THR A CA 1
ATOM 2289 C C . THR A 1 282 ? -25.184 13.841 47.657 1.00 39.56 282 THR A C 1
ATOM 2291 O O . THR A 1 282 ? -25.942 14.143 46.744 1.00 39.56 282 THR A O 1
ATOM 2294 N N . GLY A 1 283 ? -24.808 14.740 48.566 1.00 31.25 283 GLY A N 1
ATOM 2295 C CA . GLY A 1 283 ? -25.293 16.107 48.640 1.00 31.25 283 GLY A CA 1
ATOM 2296 C C . GLY A 1 283 ? -24.624 17.100 47.695 1.00 31.25 283 GLY A C 1
ATOM 2297 O O . GLY A 1 283 ? -24.875 18.279 47.877 1.00 31.25 283 GLY A O 1
ATOM 2298 N N . ASN A 1 284 ? -23.774 16.701 46.735 1.00 31.97 284 ASN A N 1
ATOM 2299 C CA . ASN A 1 284 ? -23.190 17.674 45.792 1.00 31.97 284 ASN A CA 1
ATOM 2300 C C . ASN A 1 284 ? -22.721 17.120 44.432 1.00 31.97 284 ASN A C 1
ATOM 2302 O O . ASN A 1 284 ? -21.842 17.706 43.797 1.00 31.97 284 ASN A O 1
ATOM 2306 N N . ASN A 1 285 ? -23.326 16.045 43.916 1.00 30.61 285 ASN A N 1
ATOM 2307 C CA . ASN A 1 285 ? -23.169 15.760 42.488 1.00 30.61 285 ASN A CA 1
ATOM 2308 C C . ASN A 1 285 ? -24.113 16.669 41.698 1.00 30.61 285 ASN A C 1
ATOM 2310 O O . ASN A 1 285 ? -25.292 16.371 41.529 1.00 30.61 285 ASN A O 1
ATOM 2314 N N . LYS A 1 286 ? -23.539 17.757 41.171 1.00 35.59 286 LYS A N 1
ATOM 2315 C CA . LYS A 1 286 ? -24.072 18.685 40.150 1.00 35.59 286 LYS A CA 1
ATOM 2316 C C . LYS A 1 286 ? -24.613 18.021 38.860 1.00 35.59 286 LYS A C 1
ATOM 2318 O O . LYS A 1 286 ? -24.813 18.704 37.866 1.00 35.59 286 LYS A O 1
ATOM 2323 N N . LEU A 1 287 ? -24.830 16.707 38.847 1.00 37.22 287 LEU A N 1
ATOM 2324 C CA . LEU A 1 287 ? -25.411 15.950 37.737 1.00 37.22 287 LEU A CA 1
ATOM 2325 C C . LEU A 1 287 ? -26.929 15.761 37.852 1.00 37.22 287 LEU A C 1
ATOM 2327 O O . LEU A 1 287 ? -27.533 15.217 36.934 1.00 37.22 287 LEU A O 1
ATOM 2331 N N . PHE A 1 288 ? -27.540 16.212 38.949 1.00 44.69 288 PHE A N 1
ATOM 2332 C CA . PHE A 1 288 ? -28.982 16.123 39.168 1.00 44.69 288 PHE A CA 1
ATOM 2333 C C . PHE A 1 288 ? -29.514 17.437 39.748 1.00 44.69 288 PHE A C 1
ATOM 2335 O O . PHE A 1 288 ? -29.985 17.490 40.881 1.00 44.69 288 PHE A O 1
ATOM 2342 N N . SER A 1 289 ? -29.398 18.512 38.965 1.00 33.19 289 SER A N 1
ATOM 2343 C CA . SER A 1 289 ? -30.418 19.565 38.994 1.00 33.19 289 SER A CA 1
ATOM 2344 C C . SER A 1 289 ? -31.755 18.924 38.615 1.00 33.19 289 SER A C 1
ATOM 2346 O O . SER A 1 289 ? -31.774 17.987 37.811 1.00 33.19 289 SER A O 1
ATOM 2348 N N . GLU A 1 290 ? -32.840 19.395 39.222 1.00 33.97 290 GLU A N 1
ATOM 2349 C CA . GLU A 1 290 ? -34.219 19.017 38.900 1.00 33.97 290 GLU A CA 1
ATOM 2350 C C . GLU A 1 290 ? -34.473 18.992 37.379 1.00 33.97 290 GLU A C 1
ATOM 2352 O O . GLU A 1 290 ? -33.793 19.698 36.629 1.00 33.97 290 GLU A O 1
ATOM 2357 N N . PRO A 1 291 ? -35.439 18.192 36.890 1.00 35.56 291 PRO A N 1
ATOM 2358 C CA . PRO A 1 291 ? -35.982 18.458 35.570 1.00 35.56 291 PRO A CA 1
ATOM 2359 C C . PRO A 1 291 ? -36.654 19.833 35.645 1.00 35.56 291 PRO A C 1
ATOM 2361 O O . PRO A 1 291 ? -37.627 19.987 36.380 1.00 35.56 291 PRO A O 1
ATOM 2364 N N . ASP A 1 292 ? -36.106 20.825 34.941 1.00 34.78 292 ASP A N 1
ATOM 2365 C CA . ASP A 1 292 ? -36.816 22.079 34.696 1.00 34.78 292 ASP A CA 1
ATOM 2366 C C . ASP A 1 292 ? -38.194 21.732 34.094 1.00 34.78 292 ASP A C 1
ATOM 2368 O O . ASP A 1 292 ? -38.273 20.964 33.126 1.00 34.78 292 ASP A O 1
ATOM 2372 N N . GLU A 1 293 ? -39.258 22.240 34.728 1.00 34.50 293 GLU A N 1
ATOM 2373 C CA . GLU A 1 293 ? -40.640 22.238 34.216 1.00 34.50 293 GLU A CA 1
ATOM 2374 C C . GLU A 1 293 ? -40.754 22.896 32.832 1.00 34.50 293 GLU A C 1
ATOM 2376 O O . GLU A 1 293 ? -40.068 23.917 32.580 1.00 34.50 293 GLU A O 1
#

InterPro domains:
  IPR009316 COG complex component, COG2 [PTHR12961] (40-256)
  IPR024602 Conserved oligomeric Golgi complex, subunit 2, N-terminal [PF06148] (56-116)

Organism: Komagataella phaffii (strain GS115 / ATCC 20864) (NCBI:txid644223)

Sequence (293 aa):
MATTSSVNIDSLLADDQFNDQQENQDEDSDFPFTQHMTKDLFDYQVDQVEQENDGKFDADLLLYQNYRFMMLEDLRKELGDLLDQLDDQLVDLINRDYQDFITLGQSVGGTVETIQMVKFDVTSYKNSLASNQKYIDNVINTVKKLKSQKTNLSKLKWKAEALVLLHTQVDMFEKYIAKKIQDEVVTFEQINKLTSLYLSITSILDSILEEHKPEDGPIVILEKLKSQVNSSRYEYQSIMDTYISGLKSEIKKMTSSQPQDPKSVSELQEQVMTILTFYPYTGNNKLFSEPDE

Foldseek 3Di:
DDDDDDDDDDDDDDDDDDDDDDDDPDDPPPDDDADQDDPVVLVVLQVVCCVVVVNDGDPVVSCVPRPVPPDPVRVVVSVVVVVVVVVVVVVVVVVVVVVVVVVVVVVVVVVVVVVVVVVVVVVVVVVVVVVVVVVVVVVVVVVVVVVVVVVVVVVVVVLVVLLVVLVVLLVVLVVLLVVVVVPVDDDLVSLVVNLVSLVVSVVSLVVSVVPDDPVVDDPVSNVVSVVSNVVSVVSNVVVVVVVLVVLVVVLVVCVVDPHDDPVVNVVSVVSSVVVVVSPPPPPDPPPDDDPDD

Secondary structure (DSSP, 8-state):
------------------------------PPPPPP--HHHHHHHHHHHHHHTTT---HHHHHHHHSTTS-HHHHHHHHHHHHHHHHHHHHHHHHHHHHHHHHHHHHHHHHHHHHHHHHHHHHHHHHHHHHHHHHHHHHHHHHHHHHHHHHHHHHHHHHHHHHHHHHHHHHHHHHHHHHHTTSS---HHHHHHHHHHHHHHHHHHHHHHHH--GGG---HHHHHHHHHHHHHHHHHHHHHHHHHHHHHHHHHHHHHS--S-HHHHHHHHHHHHHHHHHS--GGG-TT------